Protein AF-R5LMW9-F1 (afdb_monomer_lite)

Sequence (206 aa):
MLKLNNKGFVLVETLISAVFIMSLFSIIYVNFYPIMAEYEKREAYDDVDSKYATYWIKKVIQSGSVSFDGTISTDIANNKYHKFQCADIDPTDVTALNYCNELFSEFEVAKDDAGKLNIYITSYKIGNRNDMNDKNNFKGVVEENTGGDFTSGFQDYVSYLPTYSKVSSLNGACYRVLVEFHHTKNDNDYWTYSTLELIKGNERCW

Secondary structure (DSSP, 8-state):
-----HHHHHHHHHHHHHHHHHHHHHHHHHHHHHHHHHHHHHHHT--HHHHHHHHHHHHHHTSTTB-IIIIIHHHHHHHSEEE--GGGB-TT-HHHHHHHHHHHHHTTB-B-TTS-B-EEEEES--S-SS-TT--SSHHHHHHH-TTS-S-HHHHHHHHHS---TT---TT---EEEEEEEEEEETTEEEEEEEEEEE-BTTB---

Structure (mmCIF, N/CA/C/O backbone):
data_AF-R5LMW9-F1
#
_entry.id   AF-R5LMW9-F1
#
loop_
_atom_site.group_PDB
_atom_site.id
_atom_site.type_symbol
_atom_site.label_atom_id
_atom_site.label_alt_id
_atom_site.label_comp_id
_atom_site.label_asym_id
_atom_site.label_entity_id
_atom_site.label_seq_id
_atom_site.pdbx_PDB_ins_code
_atom_site.Cartn_x
_atom_site.Cartn_y
_atom_site.Cartn_z
_atom_site.occupancy
_atom_site.B_iso_or_equiv
_atom_site.auth_seq_id
_atom_site.auth_comp_id
_atom_site.auth_asym_id
_atom_site.auth_atom_id
_atom_site.pdbx_PDB_model_num
ATOM 1 N N . MET A 1 1 ? 33.340 -22.500 -70.353 1.00 42.00 1 MET A N 1
ATOM 2 C CA . MET A 1 1 ? 32.466 -22.019 -69.259 1.00 42.00 1 MET A CA 1
ATOM 3 C C . MET A 1 1 ? 33.345 -21.658 -68.072 1.00 42.00 1 MET A C 1
ATOM 5 O O . MET A 1 1 ? 33.969 -22.553 -67.514 1.00 42.00 1 MET A O 1
ATOM 9 N N . LEU A 1 2 ? 33.468 -20.370 -67.737 1.00 48.31 2 LEU A N 1
ATOM 10 C CA . LEU A 1 2 ? 34.184 -19.945 -66.531 1.00 48.31 2 LEU A CA 1
ATOM 11 C C . LEU A 1 2 ? 33.342 -20.294 -65.297 1.00 48.31 2 LEU A C 1
ATOM 13 O O . LEU A 1 2 ? 32.190 -19.882 -65.190 1.00 48.31 2 LEU A O 1
ATOM 17 N N . LYS A 1 3 ? 33.919 -21.073 -64.382 1.00 62.28 3 LYS A N 1
ATOM 18 C CA . LYS A 1 3 ? 33.311 -21.433 -63.099 1.00 62.28 3 LYS A CA 1
ATOM 19 C C . LYS A 1 3 ? 33.403 -20.203 -62.186 1.00 62.28 3 LYS A C 1
ATOM 21 O O . LYS A 1 3 ? 34.497 -19.868 -61.735 1.00 62.28 3 LYS A O 1
ATOM 26 N N . LEU A 1 4 ? 32.290 -19.500 -61.964 1.00 62.00 4 LEU A N 1
ATOM 27 C CA . LEU A 1 4 ? 32.246 -18.414 -60.982 1.00 62.00 4 LEU A CA 1
ATOM 28 C C . LEU A 1 4 ? 32.554 -18.974 -59.585 1.00 62.00 4 LEU A C 1
ATOM 30 O O . LEU A 1 4 ? 32.118 -20.060 -59.209 1.00 62.00 4 LEU A O 1
ATOM 34 N N . ASN A 1 5 ? 33.380 -18.248 -58.838 1.00 62.41 5 ASN A N 1
ATOM 35 C CA . ASN A 1 5 ? 33.884 -18.649 -57.533 1.00 62.41 5 ASN A CA 1
ATOM 36 C C . ASN A 1 5 ? 32.765 -18.592 -56.471 1.00 62.41 5 ASN A C 1
ATOM 38 O O . ASN A 1 5 ? 32.475 -17.528 -55.929 1.00 62.41 5 ASN A O 1
ATOM 42 N N . ASN A 1 6 ? 32.166 -19.740 -56.136 1.00 60.78 6 ASN A N 1
ATOM 43 C CA . ASN A 1 6 ? 31.067 -19.855 -55.161 1.00 60.78 6 ASN A CA 1
ATOM 44 C C . ASN A 1 6 ? 31.435 -19.445 -53.720 1.00 60.78 6 ASN A C 1
ATOM 46 O O . ASN A 1 6 ? 30.549 -19.309 -52.881 1.00 60.78 6 ASN A O 1
ATOM 50 N N . LYS A 1 7 ? 32.720 -19.228 -53.405 1.00 59.50 7 LYS A N 1
ATOM 51 C CA . LYS A 1 7 ? 33.160 -18.873 -52.045 1.00 59.50 7 LYS A CA 1
ATOM 52 C C . LYS A 1 7 ? 32.679 -17.487 -51.595 1.00 59.50 7 LYS A C 1
ATOM 54 O O . LYS A 1 7 ? 32.398 -17.307 -50.418 1.00 59.50 7 LYS A O 1
ATOM 59 N N . GLY A 1 8 ? 32.556 -16.527 -52.517 1.00 62.09 8 GLY A N 1
ATOM 60 C CA . GLY A 1 8 ? 32.040 -15.186 -52.204 1.00 62.09 8 GLY A CA 1
ATOM 61 C C . GLY A 1 8 ? 30.526 -15.168 -51.971 1.00 62.09 8 GLY A C 1
ATOM 62 O O . GLY A 1 8 ? 30.048 -14.445 -51.106 1.00 62.09 8 GLY A O 1
ATOM 63 N N . PHE A 1 9 ? 29.785 -16.016 -52.689 1.00 72.81 9 PHE A N 1
ATOM 64 C CA . PHE A 1 9 ? 28.334 -16.155 -52.542 1.00 72.81 9 PHE A CA 1
ATOM 65 C C . PHE A 1 9 ? 27.954 -16.725 -51.167 1.00 72.81 9 PHE A C 1
ATOM 67 O O . PHE A 1 9 ? 27.126 -16.151 -50.469 1.00 72.81 9 PHE A O 1
ATOM 74 N N . VAL A 1 10 ? 28.657 -17.774 -50.726 1.00 80.94 10 VAL A N 1
ATOM 75 C CA . VAL A 1 10 ? 28.459 -18.384 -49.398 1.00 80.94 10 VAL A CA 1
ATOM 76 C C . VAL A 1 10 ? 28.796 -17.405 -48.263 1.00 80.94 10 VAL A C 1
ATOM 78 O O . VAL A 1 10 ? 28.138 -17.397 -47.224 1.00 80.94 10 VAL A O 1
ATOM 81 N N . LEU A 1 11 ? 29.794 -16.536 -48.448 1.00 80.19 11 LEU A N 1
ATOM 82 C CA . LEU A 1 11 ? 30.168 -15.540 -47.440 1.00 80.19 11 LEU A CA 1
ATOM 83 C C . LEU A 1 11 ? 29.092 -14.450 -47.277 1.00 80.19 11 LEU A C 1
ATOM 85 O O . LEU A 1 11 ? 28.791 -14.033 -46.164 1.00 80.19 11 LEU A O 1
ATOM 89 N N . VAL A 1 12 ? 28.482 -14.011 -48.379 1.00 86.69 12 VAL A N 1
ATOM 90 C CA . VAL A 1 12 ? 27.399 -13.016 -48.341 1.00 86.69 12 VAL A CA 1
ATOM 91 C C . VAL A 1 12 ? 26.125 -13.611 -47.734 1.00 86.69 12 VAL A C 1
ATOM 93 O O . VAL A 1 12 ? 25.495 -12.974 -46.895 1.00 86.69 12 VAL A O 1
ATOM 96 N N . GLU A 1 13 ? 25.774 -14.844 -48.094 1.00 84.00 13 GLU A N 1
ATOM 97 C CA . GLU A 1 13 ? 24.602 -15.546 -47.557 1.00 84.00 13 GLU A CA 1
ATOM 98 C C . GLU A 1 13 ? 24.710 -15.794 -46.045 1.00 84.00 13 GLU A C 1
ATOM 100 O O . GLU A 1 13 ? 23.755 -15.556 -45.300 1.00 84.00 13 GLU A O 1
ATOM 105 N N . THR A 1 14 ? 25.893 -16.197 -45.571 1.00 87.69 14 THR A N 1
ATOM 106 C CA . THR A 1 14 ? 26.153 -16.392 -44.138 1.00 87.69 14 THR A CA 1
ATOM 107 C C . THR A 1 14 ? 26.127 -15.076 -43.362 1.00 87.69 14 THR A C 1
ATOM 109 O O . THR A 1 14 ? 25.591 -15.042 -42.256 1.00 87.69 14 THR A O 1
ATOM 112 N N . LEU A 1 15 ? 26.617 -13.978 -43.945 1.00 89.12 15 LEU A N 1
ATOM 113 C CA . LEU A 1 15 ? 26.575 -12.656 -43.317 1.00 89.12 15 LEU A CA 1
ATOM 114 C C . LEU A 1 15 ? 25.140 -12.127 -43.208 1.00 89.12 15 LEU A C 1
ATOM 116 O O . LEU A 1 15 ? 24.736 -11.683 -42.134 1.00 89.12 15 LEU A O 1
ATOM 120 N N . ILE A 1 16 ? 24.348 -12.230 -44.279 1.00 90.94 16 ILE A N 1
ATOM 121 C CA . ILE A 1 16 ? 22.932 -11.825 -44.267 1.00 90.94 16 ILE A CA 1
ATOM 122 C C . ILE A 1 16 ? 22.149 -12.662 -43.250 1.00 90.94 16 ILE A C 1
ATOM 124 O O . ILE A 1 16 ? 21.402 -12.108 -42.443 1.00 90.94 16 ILE A O 1
ATOM 128 N N . SER A 1 17 ? 22.367 -13.979 -43.235 1.00 91.19 17 SER A N 1
ATOM 129 C CA . SER A 1 17 ? 21.708 -14.885 -42.289 1.00 91.19 17 SER A CA 1
ATOM 130 C C . SER A 1 17 ? 22.084 -14.570 -40.840 1.00 91.19 17 SER A C 1
ATOM 132 O O . SER A 1 17 ? 21.212 -14.521 -39.976 1.00 91.19 17 SER A O 1
ATOM 134 N N . ALA A 1 18 ? 23.360 -14.286 -40.561 1.00 91.31 18 ALA A N 1
ATOM 135 C CA . ALA A 1 18 ? 23.818 -13.925 -39.222 1.00 91.31 18 ALA A CA 1
ATOM 136 C C . ALA A 1 18 ? 23.214 -12.597 -38.739 1.00 91.31 18 ALA A C 1
ATOM 138 O O . ALA A 1 18 ? 22.748 -12.511 -37.603 1.00 91.31 18 ALA A O 1
ATOM 139 N N . VAL A 1 19 ? 23.166 -11.575 -39.602 1.00 90.38 19 VAL A N 1
ATOM 140 C CA . VAL A 1 19 ? 22.547 -10.279 -39.273 1.00 90.38 19 VAL A CA 1
ATOM 141 C C . VAL A 1 19 ? 21.047 -10.438 -39.017 1.00 90.38 19 VAL A C 1
ATOM 143 O O . VAL A 1 19 ? 20.524 -9.848 -38.073 1.00 90.38 19 VAL A O 1
ATOM 146 N N . PHE A 1 20 ? 20.364 -11.266 -39.808 1.00 92.12 20 PHE A N 1
ATOM 147 C CA . PHE A 1 20 ? 18.939 -11.545 -39.638 1.00 92.12 20 PHE A CA 1
ATOM 148 C C . PHE A 1 20 ? 18.633 -12.307 -38.338 1.00 92.12 20 PHE A C 1
ATOM 150 O O . PHE A 1 20 ? 17.686 -11.981 -37.626 1.00 92.12 20 PHE A O 1
ATOM 157 N N . ILE A 1 21 ? 19.458 -13.292 -37.983 1.00 93.38 21 ILE A N 1
ATOM 158 C CA . ILE A 1 21 ? 19.314 -14.028 -36.721 1.00 93.38 21 ILE A CA 1
ATOM 159 C C . ILE A 1 21 ? 19.577 -13.097 -35.525 1.00 93.38 21 ILE A C 1
ATOM 161 O O . ILE A 1 21 ? 18.808 -13.097 -34.564 1.00 93.38 21 ILE A O 1
ATOM 165 N N . MET A 1 22 ? 20.612 -12.251 -35.589 1.00 90.38 22 MET A N 1
ATOM 166 C CA . MET A 1 22 ? 20.914 -11.291 -34.519 1.00 90.38 22 MET A CA 1
ATOM 167 C C . MET A 1 22 ? 19.816 -10.239 -34.333 1.00 90.38 22 MET A C 1
ATOM 169 O O . MET A 1 22 ? 19.512 -9.870 -33.195 1.00 90.38 22 MET A O 1
ATOM 173 N N . SER A 1 23 ? 19.192 -9.762 -35.413 1.00 91.06 23 SER A N 1
ATOM 174 C CA . SER A 1 23 ? 18.089 -8.800 -35.314 1.00 91.06 23 SER A CA 1
ATOM 175 C C . SER A 1 23 ? 16.834 -9.433 -34.706 1.00 91.06 23 SER A C 1
ATOM 177 O O . SER A 1 23 ? 16.216 -8.822 -33.833 1.00 91.06 23 SER A O 1
ATOM 179 N N . LEU A 1 24 ? 16.512 -10.682 -35.063 1.00 89.62 24 LEU A N 1
ATOM 180 C CA . LEU A 1 24 ? 15.443 -11.460 -34.425 1.00 89.62 24 LEU A CA 1
ATOM 181 C C . LEU A 1 24 ? 15.677 -11.634 -32.921 1.00 89.62 24 LEU A C 1
ATOM 183 O O . LEU A 1 24 ? 14.785 -11.330 -32.127 1.00 89.62 24 LEU A O 1
ATOM 187 N N . PHE A 1 25 ? 16.879 -12.053 -32.513 1.00 88.81 25 PHE A N 1
ATOM 188 C CA . PHE A 1 25 ? 17.206 -12.197 -31.092 1.00 88.81 25 PHE A CA 1
ATOM 189 C C . PHE A 1 25 ? 17.182 -10.864 -30.346 1.00 88.81 25 PHE A C 1
ATOM 191 O O . PHE A 1 25 ? 16.746 -10.829 -29.200 1.00 88.81 25 PHE A O 1
ATOM 198 N N . SER A 1 26 ? 17.569 -9.762 -30.992 1.00 88.25 26 SER A N 1
ATOM 199 C CA . SER A 1 26 ? 17.492 -8.428 -30.387 1.00 88.25 26 SER A CA 1
ATOM 200 C C . SER A 1 26 ? 16.045 -8.011 -30.120 1.00 88.25 26 SER A C 1
ATOM 202 O O . SER A 1 26 ? 15.734 -7.531 -29.032 1.00 88.25 26 SER A O 1
ATOM 204 N N . ILE A 1 27 ? 15.140 -8.241 -31.078 1.00 87.50 27 ILE A N 1
ATOM 205 C CA . ILE A 1 27 ? 13.709 -7.946 -30.910 1.00 87.50 27 ILE A CA 1
ATOM 206 C C . ILE A 1 27 ? 13.114 -8.818 -29.805 1.00 87.50 27 ILE A C 1
ATOM 208 O O . ILE A 1 27 ? 12.392 -8.307 -28.949 1.00 87.50 27 ILE A O 1
ATOM 212 N N . ILE A 1 28 ? 13.432 -10.116 -29.789 1.00 85.19 28 ILE A N 1
ATOM 213 C CA . ILE A 1 28 ? 12.964 -11.021 -28.735 1.00 85.19 28 ILE A CA 1
ATOM 214 C C . ILE A 1 28 ? 13.490 -10.558 -27.378 1.00 85.19 28 ILE A C 1
ATOM 216 O O . ILE A 1 28 ? 12.699 -10.423 -26.457 1.00 85.19 28 ILE A O 1
ATOM 220 N N . TYR A 1 29 ? 14.777 -10.239 -27.249 1.00 86.31 29 TYR A N 1
ATOM 221 C CA . TYR A 1 29 ? 15.370 -9.808 -25.982 1.00 86.31 29 TYR A CA 1
ATOM 222 C C . TYR A 1 29 ? 14.723 -8.528 -25.435 1.00 86.31 29 TYR A C 1
ATOM 224 O O . TYR A 1 29 ? 14.346 -8.480 -24.266 1.00 86.31 29 TYR A O 1
ATOM 232 N N . VAL A 1 30 ? 14.516 -7.518 -26.288 1.00 84.00 30 VAL A N 1
ATOM 233 C CA . VAL A 1 30 ? 13.894 -6.241 -25.891 1.00 84.00 30 VAL A CA 1
ATOM 234 C C . VAL A 1 30 ? 12.449 -6.421 -25.417 1.00 84.00 30 VAL A C 1
ATOM 236 O O . VAL A 1 30 ? 12.008 -5.677 -24.547 1.00 84.00 30 VAL A O 1
ATOM 239 N N . ASN A 1 31 ? 11.718 -7.403 -25.950 1.00 81.31 31 ASN A N 1
ATOM 240 C CA . ASN A 1 31 ? 10.332 -7.663 -25.551 1.00 81.31 31 ASN A CA 1
ATOM 241 C C . ASN A 1 31 ? 10.213 -8.677 -24.403 1.00 81.31 31 ASN A C 1
ATOM 243 O O . ASN A 1 31 ? 9.370 -8.518 -23.529 1.00 81.31 31 ASN A O 1
ATOM 247 N N . PHE A 1 32 ? 11.049 -9.713 -24.383 1.00 81.75 32 PHE A N 1
ATOM 248 C CA . PHE A 1 32 ? 10.961 -10.819 -23.431 1.00 81.75 32 PHE A CA 1
ATOM 249 C C . PHE A 1 32 ? 11.559 -10.461 -22.071 1.00 81.75 32 PHE A C 1
ATOM 251 O O . PHE A 1 32 ? 11.017 -10.866 -21.048 1.00 81.75 32 PHE A O 1
ATOM 258 N N . TYR A 1 33 ? 12.634 -9.666 -22.042 1.00 77.44 33 TYR A N 1
ATOM 259 C CA . TYR A 1 33 ? 13.284 -9.266 -20.793 1.00 77.44 33 TYR A CA 1
ATOM 260 C C . TYR A 1 33 ? 12.355 -8.447 -19.870 1.00 77.44 33 TYR A C 1
ATOM 262 O O . TYR A 1 33 ? 12.230 -8.807 -18.700 1.00 77.44 33 TYR A O 1
ATOM 270 N N . PRO A 1 34 ? 11.619 -7.420 -20.354 1.00 73.00 34 PRO A N 1
ATOM 271 C CA . PRO A 1 34 ? 10.627 -6.724 -19.531 1.00 73.00 34 PRO A CA 1
ATOM 272 C C . PRO A 1 34 ? 9.473 -7.626 -19.086 1.00 73.00 34 PRO A C 1
ATOM 274 O O . PRO A 1 34 ? 8.999 -7.494 -17.963 1.00 73.00 34 PRO A O 1
ATOM 277 N N . ILE A 1 35 ? 9.029 -8.544 -19.952 1.00 74.38 35 ILE A N 1
ATOM 278 C CA . ILE A 1 35 ? 7.939 -9.474 -19.640 1.00 74.38 35 ILE A CA 1
ATOM 279 C C . ILE A 1 35 ? 8.356 -10.417 -18.509 1.00 74.38 35 ILE A C 1
ATOM 281 O O . ILE A 1 35 ? 7.611 -10.549 -17.545 1.00 74.38 35 ILE A O 1
ATOM 285 N N . MET A 1 36 ? 9.544 -11.022 -18.578 1.00 70.69 36 MET A N 1
ATOM 286 C CA . MET A 1 36 ? 10.053 -11.893 -17.511 1.00 70.69 36 MET A CA 1
ATOM 287 C C . MET A 1 36 ? 10.221 -11.153 -16.184 1.00 70.69 36 MET A C 1
ATOM 289 O O . MET A 1 36 ? 9.789 -11.662 -15.157 1.00 70.69 36 MET A O 1
ATOM 293 N N . ALA A 1 37 ? 10.729 -9.918 -16.207 1.00 62.50 37 ALA A N 1
ATOM 294 C CA . ALA A 1 37 ? 10.808 -9.089 -15.006 1.00 62.50 37 ALA A CA 1
ATOM 295 C C . ALA A 1 37 ? 9.418 -8.767 -14.413 1.00 62.50 37 ALA A C 1
ATOM 297 O O . ALA A 1 37 ? 9.254 -8.706 -13.195 1.00 62.50 37 ALA A O 1
ATOM 298 N N . GLU A 1 38 ? 8.389 -8.575 -15.248 1.00 64.88 38 GLU A N 1
ATOM 299 C CA . GLU A 1 38 ? 7.011 -8.452 -14.760 1.00 64.88 38 GLU A CA 1
ATOM 300 C C . GLU A 1 38 ? 6.447 -9.770 -14.218 1.00 64.88 38 GLU A C 1
ATOM 302 O O . GLU A 1 38 ? 5.667 -9.726 -13.267 1.00 64.88 38 GLU A O 1
ATOM 307 N N . TYR A 1 39 ? 6.815 -10.916 -14.800 1.00 61.72 39 TYR A N 1
ATOM 308 C CA . TYR A 1 39 ? 6.409 -12.236 -14.314 1.00 61.72 39 TYR A CA 1
ATOM 309 C C . TYR A 1 39 ? 7.031 -12.553 -12.957 1.00 61.72 39 TYR A C 1
ATOM 311 O O . TYR A 1 39 ? 6.280 -12.884 -12.050 1.00 61.72 39 TYR A O 1
ATOM 319 N N . GLU A 1 40 ? 8.338 -12.355 -12.772 1.00 58.44 40 GLU A N 1
ATOM 320 C CA . GLU A 1 40 ? 8.999 -12.537 -11.470 1.00 58.44 40 GLU A CA 1
ATOM 321 C C . GLU A 1 40 ? 8.382 -11.626 -10.399 1.00 58.44 40 GLU A C 1
ATOM 323 O O . GLU A 1 40 ? 8.139 -12.054 -9.274 1.00 58.44 40 GLU A O 1
ATOM 328 N N . LYS A 1 41 ? 8.018 -10.386 -10.760 1.00 58.28 41 LYS A N 1
ATOM 329 C CA . LYS A 1 41 ? 7.302 -9.479 -9.850 1.00 58.28 41 LYS A CA 1
ATOM 330 C C . LYS A 1 41 ? 5.913 -10.005 -9.462 1.00 58.28 41 LYS A C 1
ATOM 332 O O . LYS A 1 41 ? 5.489 -9.820 -8.324 1.00 58.28 41 LYS A O 1
ATOM 337 N N . ARG A 1 42 ? 5.188 -10.620 -10.403 1.00 60.41 42 ARG A N 1
ATOM 338 C CA . ARG A 1 42 ? 3.863 -11.214 -10.148 1.00 60.41 42 ARG A CA 1
ATOM 339 C C . ARG A 1 42 ? 3.962 -12.517 -9.357 1.00 60.41 42 ARG A C 1
ATOM 341 O O . ARG A 1 42 ? 3.114 -12.751 -8.514 1.00 60.41 42 ARG A O 1
ATOM 348 N N . GLU A 1 43 ? 4.982 -13.328 -9.619 1.00 52.84 43 GLU A N 1
ATOM 349 C CA . GLU A 1 43 ? 5.226 -14.612 -8.955 1.00 52.84 43 GLU A CA 1
ATOM 350 C C . GLU A 1 43 ? 5.709 -14.433 -7.510 1.00 52.84 43 GLU A C 1
ATOM 352 O O . GLU A 1 43 ? 5.299 -15.190 -6.637 1.00 52.84 43 GLU A O 1
ATOM 357 N N . ALA A 1 44 ? 6.536 -13.418 -7.238 1.00 53.28 44 ALA A N 1
ATOM 358 C CA . ALA A 1 44 ? 7.124 -13.218 -5.915 1.00 53.28 44 ALA A CA 1
ATOM 359 C C . ALA A 1 44 ? 6.275 -12.371 -4.949 1.00 53.28 44 ALA A C 1
ATOM 361 O O . ALA A 1 44 ? 6.457 -12.499 -3.741 1.00 53.28 44 ALA A O 1
ATOM 362 N N . TYR A 1 45 ? 5.383 -11.494 -5.439 1.00 53.59 45 TYR A N 1
ATOM 363 C CA . TYR A 1 45 ? 4.746 -10.487 -4.572 1.00 53.59 45 TYR A CA 1
ATOM 364 C C . TYR A 1 45 ? 3.225 -10.332 -4.717 1.00 53.59 45 TYR A C 1
ATOM 366 O O . TYR A 1 45 ? 2.569 -10.086 -3.710 1.00 53.59 45 TYR A O 1
ATOM 374 N N . ASP A 1 46 ? 2.644 -10.478 -5.914 1.00 60.28 46 ASP A N 1
ATOM 375 C CA . ASP A 1 46 ? 1.201 -10.271 -6.130 1.00 60.28 46 ASP A CA 1
ATOM 376 C C . ASP A 1 46 ? 0.441 -11.612 -6.105 1.00 60.28 46 ASP A C 1
ATOM 378 O O . ASP A 1 46 ? -0.007 -12.102 -7.146 1.00 60.28 46 ASP A O 1
ATOM 382 N N . ASP A 1 47 ? 0.260 -12.194 -4.916 1.00 74.12 47 ASP A N 1
ATOM 383 C CA . ASP A 1 47 ? -0.675 -13.311 -4.758 1.00 74.12 47 ASP A CA 1
ATOM 384 C C . ASP A 1 47 ? -2.107 -12.867 -5.109 1.00 74.12 47 ASP A C 1
ATOM 386 O O . ASP A 1 47 ? -2.529 -11.732 -4.835 1.00 74.12 47 ASP A O 1
ATOM 390 N N . VAL A 1 48 ? -2.856 -13.755 -5.766 1.00 79.94 48 VAL A N 1
ATOM 391 C CA . VAL A 1 48 ? -4.204 -13.451 -6.271 1.00 79.94 48 VAL A CA 1
ATOM 392 C C . VAL A 1 48 ? -5.128 -13.085 -5.113 1.00 79.94 48 VAL A C 1
ATOM 394 O O . VAL A 1 48 ? -5.912 -12.134 -5.235 1.00 79.94 48 VAL A O 1
ATOM 397 N N . ASP A 1 49 ? -4.985 -13.777 -3.983 1.00 83.38 49 ASP A N 1
ATOM 398 C CA . ASP A 1 49 ? -5.808 -13.570 -2.797 1.00 83.38 49 ASP A CA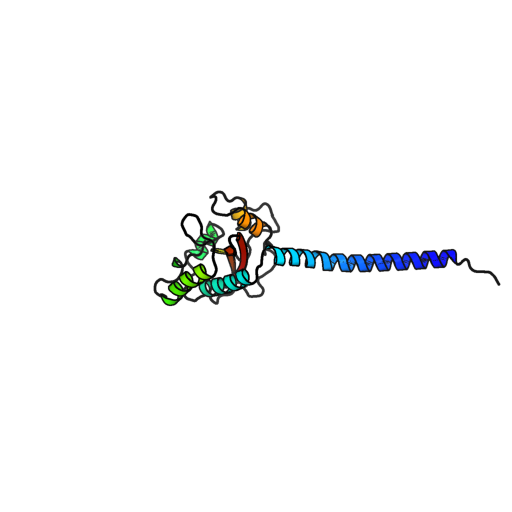 1
ATOM 399 C C . ASP A 1 49 ? -5.503 -12.210 -2.159 1.00 83.38 49 ASP A C 1
ATOM 401 O O . ASP A 1 49 ? -6.419 -11.414 -1.938 1.00 83.38 49 ASP A O 1
ATOM 405 N N . SER A 1 50 ? -4.228 -11.847 -2.003 1.00 87.81 50 SER A N 1
ATOM 406 C CA . SER A 1 50 ? -3.808 -10.526 -1.503 1.00 87.81 50 SER A CA 1
ATOM 407 C C . SER A 1 50 ? -4.289 -9.392 -2.403 1.00 87.81 50 SER A C 1
ATOM 409 O O . SER A 1 50 ? -4.675 -8.311 -1.934 1.00 87.81 50 SER A O 1
ATOM 411 N N . LYS A 1 51 ? -4.320 -9.620 -3.722 1.00 88.62 51 LYS A N 1
ATOM 412 C CA . LYS A 1 51 ? -4.813 -8.630 -4.684 1.00 88.62 51 LYS A CA 1
ATOM 413 C C . LYS A 1 51 ? -6.321 -8.443 -4.604 1.00 88.62 51 LYS A C 1
ATOM 415 O O . LYS A 1 51 ? -6.801 -7.304 -4.639 1.00 88.62 51 LYS A O 1
ATOM 420 N N . TYR A 1 52 ? -7.053 -9.539 -4.438 1.00 89.81 52 TYR A N 1
ATOM 421 C CA . TYR A 1 52 ? -8.489 -9.536 -4.186 1.00 89.81 52 TYR A CA 1
ATOM 422 C C . TYR A 1 52 ? -8.834 -8.871 -2.843 1.00 89.81 52 TYR A C 1
ATOM 424 O O . TYR A 1 52 ? -9.697 -7.992 -2.795 1.00 89.81 52 TYR A O 1
ATOM 432 N N . ALA A 1 53 ? -8.103 -9.191 -1.776 1.00 91.19 53 ALA A N 1
ATOM 433 C CA . ALA A 1 53 ? -8.250 -8.559 -0.469 1.00 91.19 53 ALA A CA 1
ATOM 434 C C . ALA A 1 53 ? -8.013 -7.045 -0.552 1.00 91.19 53 ALA A C 1
ATOM 436 O O . ALA A 1 53 ? -8.847 -6.244 -0.123 1.00 91.19 53 ALA A O 1
ATOM 437 N N . THR A 1 54 ? -6.931 -6.629 -1.219 1.00 92.81 54 THR A N 1
ATOM 438 C CA . THR A 1 54 ? -6.621 -5.205 -1.437 1.00 92.81 54 THR A CA 1
ATOM 439 C C . THR A 1 54 ? -7.723 -4.491 -2.216 1.00 92.81 54 THR A C 1
ATOM 441 O O . THR A 1 54 ? -7.985 -3.313 -1.969 1.00 92.81 54 THR A O 1
ATOM 444 N N . TYR A 1 55 ? -8.397 -5.168 -3.151 1.00 92.44 55 TYR A N 1
ATOM 445 C CA . TYR A 1 55 ? -9.532 -4.591 -3.873 1.00 92.44 55 TYR A CA 1
ATOM 446 C C . TYR A 1 55 ? -10.700 -4.265 -2.936 1.00 92.44 55 TYR A C 1
ATOM 448 O O . TYR A 1 55 ? -11.275 -3.177 -3.036 1.00 92.44 55 TYR A O 1
ATOM 456 N N . TRP A 1 56 ? -11.035 -5.160 -2.008 1.00 91.38 56 TRP A N 1
ATOM 457 C CA . TRP A 1 56 ? -12.093 -4.908 -1.030 1.00 91.38 56 TRP A CA 1
ATOM 458 C C . TRP A 1 56 ? -11.693 -3.866 0.010 1.00 91.38 56 TRP A C 1
ATOM 460 O O . TRP A 1 56 ? -12.495 -2.981 0.300 1.00 91.38 56 TRP A O 1
ATOM 470 N N . ILE A 1 57 ? -10.441 -3.882 0.477 1.00 91.94 57 ILE A N 1
ATOM 471 C CA . ILE A 1 57 ? -9.877 -2.820 1.327 1.00 91.94 57 ILE A CA 1
ATOM 472 C C . ILE A 1 57 ? -10.017 -1.464 0.628 1.00 91.94 57 ILE A C 1
ATOM 474 O O . ILE A 1 57 ? -10.557 -0.513 1.191 1.00 91.94 57 ILE A O 1
ATOM 478 N N . LYS A 1 58 ? -9.623 -1.387 -0.648 1.00 92.31 58 LYS A N 1
ATOM 479 C CA . LYS A 1 58 ? -9.828 -0.203 -1.486 1.00 92.31 58 LYS A CA 1
ATOM 480 C C . LYS A 1 58 ? -11.299 0.215 -1.512 1.00 92.31 58 LYS A C 1
ATOM 482 O O . LYS A 1 58 ? -11.580 1.399 -1.386 1.00 92.31 58 LYS A O 1
ATOM 487 N N . LYS A 1 59 ? -12.241 -0.714 -1.691 1.00 90.25 59 LYS A N 1
ATOM 488 C CA . LYS A 1 59 ? -13.677 -0.390 -1.720 1.00 90.25 59 LYS A CA 1
ATOM 489 C C . LYS A 1 59 ? -14.176 0.205 -0.405 1.00 90.25 59 LYS A C 1
ATOM 491 O O . LYS A 1 59 ? -14.969 1.139 -0.461 1.00 90.25 59 LYS A O 1
ATOM 496 N N . VAL A 1 60 ? -13.689 -0.286 0.734 1.00 89.50 60 VAL A N 1
ATOM 497 C CA . VAL A 1 60 ? -14.000 0.276 2.058 1.00 89.50 60 VAL A CA 1
ATOM 498 C C . VAL A 1 60 ? -13.434 1.686 2.191 1.00 89.50 60 VAL A C 1
ATOM 500 O O . VAL A 1 60 ? -14.169 2.608 2.526 1.00 89.50 60 VAL A O 1
ATOM 503 N N . ILE A 1 61 ? -12.163 1.884 1.837 1.00 90.44 61 ILE A N 1
ATOM 504 C CA . ILE A 1 61 ? -11.511 3.201 1.886 1.00 90.44 61 ILE A CA 1
ATOM 505 C C . ILE A 1 61 ? -12.207 4.212 0.957 1.00 90.44 61 ILE A C 1
ATOM 507 O O . ILE A 1 61 ? -12.250 5.401 1.243 1.00 90.44 61 ILE A O 1
ATOM 511 N N . GLN A 1 62 ? -12.758 3.756 -0.168 1.00 88.69 62 GLN A N 1
ATOM 512 C CA . GLN A 1 62 ? -13.499 4.596 -1.119 1.00 88.69 62 GLN A CA 1
ATOM 513 C C . GLN A 1 62 ? -14.983 4.733 -0.804 1.00 88.69 62 GLN A C 1
ATOM 515 O O . GLN A 1 6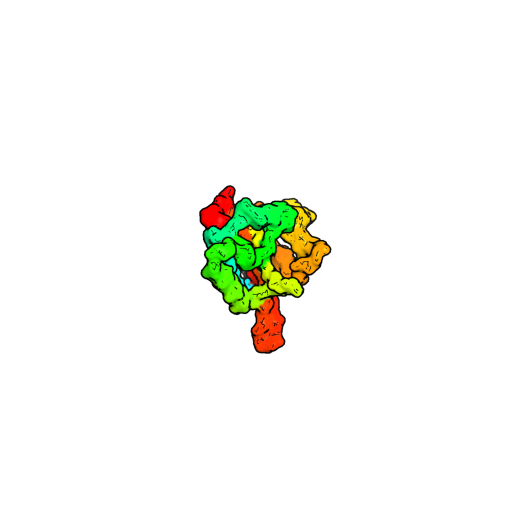2 ? -15.705 5.382 -1.566 1.00 88.69 62 GLN A O 1
ATOM 520 N N . SER A 1 63 ? -15.458 4.096 0.263 1.00 82.38 63 SER A N 1
ATOM 521 C CA . SER A 1 63 ? -16.830 4.287 0.704 1.00 82.38 63 SER A CA 1
ATOM 522 C C . SER A 1 63 ? -17.055 5.759 1.058 1.00 82.38 63 SER A C 1
ATOM 524 O O . SER A 1 63 ? -16.125 6.484 1.410 1.00 82.38 63 SER A O 1
ATOM 526 N N . GLY A 1 64 ? -18.306 6.216 0.972 1.00 78.94 64 GLY A N 1
ATOM 527 C CA . GLY A 1 64 ? -18.662 7.580 1.382 1.00 78.94 64 GLY A CA 1
ATOM 528 C C . GLY A 1 64 ? -18.424 7.856 2.873 1.00 78.94 64 GLY A C 1
ATOM 529 O O . GLY A 1 64 ? -18.529 9.002 3.294 1.00 78.94 64 GLY A O 1
ATOM 530 N N . SER A 1 65 ? -18.096 6.821 3.644 1.00 84.00 65 SER A N 1
ATOM 531 C CA . SER A 1 65 ? -17.936 6.837 5.094 1.00 84.00 65 SER A CA 1
ATOM 532 C C . SER A 1 65 ? -16.500 7.144 5.531 1.00 84.00 65 SER A C 1
ATOM 534 O O . SER A 1 65 ? -16.256 7.298 6.721 1.00 84.00 65 SER A O 1
ATOM 536 N N . VAL A 1 66 ? -15.544 7.253 4.598 1.00 87.25 66 VAL A N 1
ATOM 537 C CA . VAL A 1 66 ? -14.155 7.654 4.881 1.00 87.25 66 VAL A CA 1
ATOM 538 C C . VAL A 1 66 ? -13.896 9.045 4.307 1.00 87.25 66 VAL A C 1
ATOM 540 O O . VAL A 1 66 ? -14.013 9.274 3.101 1.00 87.25 66 VAL A O 1
ATOM 543 N N . SER A 1 67 ? -13.507 9.988 5.169 1.00 85.94 67 SER A N 1
ATOM 544 C CA . SER A 1 67 ? -13.223 11.366 4.760 1.00 85.94 67 SER A CA 1
ATOM 545 C C . SER A 1 67 ? -11.741 11.584 4.467 1.00 85.94 67 SER A C 1
ATOM 547 O O . SER A 1 67 ? -10.882 11.460 5.338 1.00 85.94 67 SER A O 1
ATOM 549 N N . PHE A 1 68 ? -11.440 11.991 3.234 1.00 84.62 68 PHE A N 1
ATOM 550 C CA . PHE A 1 68 ? -10.082 12.350 2.821 1.00 84.62 68 PHE A CA 1
ATOM 551 C C . PHE A 1 68 ? -9.718 13.814 3.124 1.00 84.62 68 PHE A C 1
ATOM 553 O O . PHE A 1 68 ? -8.535 14.144 3.201 1.00 84.62 68 PHE A O 1
ATOM 560 N N . ASP A 1 69 ? -10.702 14.693 3.338 1.00 81.19 69 ASP A N 1
ATOM 561 C CA . ASP A 1 69 ? -10.520 16.152 3.485 1.00 81.19 69 ASP A CA 1
ATOM 562 C C . ASP A 1 69 ? -10.103 16.605 4.898 1.00 81.19 69 ASP A C 1
ATOM 564 O O . ASP A 1 69 ? -10.302 17.754 5.284 1.00 81.19 69 ASP A O 1
ATOM 568 N N . GLY A 1 70 ? -9.500 15.707 5.680 1.00 81.62 70 GLY A N 1
ATOM 569 C CA . GLY A 1 70 ? -9.034 15.985 7.039 1.00 81.62 70 GLY A CA 1
ATOM 570 C C . GLY A 1 70 ? -7.727 15.272 7.366 1.00 81.62 70 GLY A C 1
ATOM 571 O O . GLY A 1 70 ? -6.682 15.561 6.779 1.00 81.62 70 GLY A O 1
ATOM 572 N N . THR A 1 71 ? -7.791 14.336 8.315 1.00 84.88 71 THR A N 1
ATOM 573 C CA . THR A 1 71 ? -6.634 13.601 8.846 1.00 84.88 71 THR A CA 1
ATOM 574 C C . THR A 1 71 ? -5.819 12.936 7.740 1.00 84.88 71 THR A C 1
ATOM 576 O O . THR A 1 71 ? -4.618 13.160 7.655 1.00 84.88 71 THR A O 1
ATOM 579 N N . ILE A 1 72 ? -6.473 12.217 6.820 1.00 89.56 72 ILE A N 1
ATOM 580 C CA . ILE A 1 72 ? -5.792 11.470 5.752 1.00 89.56 72 ILE A CA 1
ATOM 581 C C . ILE A 1 72 ? -4.958 12.393 4.853 1.00 89.56 72 ILE A C 1
ATOM 583 O O . ILE A 1 72 ? -3.777 12.135 4.626 1.00 89.56 72 ILE A O 1
ATOM 587 N N . SER A 1 73 ? -5.537 13.479 4.330 1.00 88.50 73 SER A N 1
ATOM 588 C CA . SER A 1 73 ? -4.792 14.404 3.462 1.00 88.50 73 SER A CA 1
ATOM 589 C C . SER A 1 73 ? -3.666 15.127 4.202 1.00 88.50 73 SER A C 1
ATOM 591 O O . SER A 1 73 ? -2.592 15.322 3.630 1.00 88.50 73 SER A O 1
ATOM 593 N N . THR A 1 74 ? -3.884 15.474 5.472 1.00 91.81 74 THR A N 1
ATOM 594 C CA . THR A 1 74 ? -2.887 16.137 6.324 1.00 91.81 74 THR A CA 1
ATOM 595 C C . THR A 1 74 ? -1.707 15.214 6.623 1.00 91.81 74 THR A C 1
ATOM 597 O O . THR A 1 74 ? -0.553 15.609 6.453 1.00 91.81 74 THR A O 1
ATOM 600 N N . ASP A 1 75 ? -1.981 13.964 6.988 1.00 93.44 75 ASP A N 1
ATOM 601 C CA . ASP A 1 75 ? -0.962 12.947 7.247 1.00 93.44 75 ASP A CA 1
ATOM 602 C C . ASP A 1 75 ? -0.167 12.636 5.981 1.00 93.44 75 ASP A C 1
ATOM 604 O O . ASP A 1 75 ? 1.060 12.604 6.012 1.00 93.44 75 ASP A O 1
ATOM 608 N N . ILE A 1 76 ? -0.827 12.513 4.828 1.00 93.12 76 ILE A N 1
ATOM 609 C CA . ILE A 1 76 ? -0.126 12.307 3.556 1.00 93.12 76 ILE A CA 1
ATOM 610 C C . ILE A 1 76 ? 0.739 13.523 3.194 1.00 93.12 76 ILE A C 1
ATOM 612 O O . ILE A 1 76 ? 1.840 13.357 2.668 1.00 93.12 76 ILE A O 1
ATOM 616 N N . ALA A 1 77 ? 0.301 14.750 3.476 1.00 91.62 77 ALA A N 1
ATOM 617 C CA . ALA A 1 77 ? 1.117 15.936 3.224 1.00 91.62 77 ALA A CA 1
ATOM 618 C C . ALA A 1 77 ? 2.368 15.975 4.125 1.00 91.62 77 ALA A C 1
ATOM 620 O O . ALA A 1 77 ? 3.479 16.232 3.637 1.00 91.62 77 ALA A O 1
ATOM 621 N N . ASN A 1 78 ? 2.197 15.666 5.412 1.00 92.00 78 ASN A N 1
ATOM 622 C CA . ASN A 1 78 ? 3.242 15.769 6.431 1.00 92.00 78 ASN A CA 1
ATOM 623 C C . ASN A 1 78 ? 4.171 14.547 6.440 1.00 92.00 78 ASN A C 1
ATOM 625 O O . ASN A 1 78 ? 5.378 14.688 6.255 1.00 92.00 78 ASN A O 1
ATOM 629 N N . ASN A 1 79 ? 3.599 13.353 6.571 1.00 92.31 79 ASN A N 1
ATOM 630 C CA . ASN A 1 79 ? 4.298 12.080 6.765 1.00 92.31 79 ASN A CA 1
ATOM 631 C C . ASN A 1 79 ? 4.502 11.301 5.457 1.00 92.31 79 ASN A C 1
ATOM 633 O O . ASN A 1 79 ? 5.172 10.274 5.454 1.00 92.31 79 ASN A O 1
ATOM 637 N N . LYS A 1 80 ? 3.926 11.763 4.336 1.00 94.69 80 LYS A N 1
ATOM 638 C CA . LYS A 1 80 ? 3.907 11.086 3.014 1.00 94.69 80 LYS A CA 1
ATOM 639 C C . LYS A 1 80 ? 2.998 9.865 2.926 1.00 94.69 80 LYS A C 1
ATOM 641 O O . LYS A 1 80 ? 2.755 9.372 1.822 1.00 94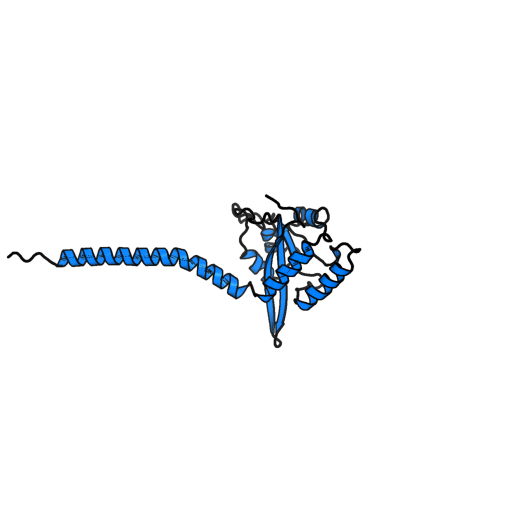.69 80 LYS A O 1
ATOM 646 N N . TYR A 1 81 ? 2.443 9.437 4.053 1.00 94.69 81 TYR A N 1
ATOM 647 C CA . TYR A 1 81 ? 1.456 8.377 4.144 1.00 94.69 81 TYR A CA 1
ATOM 648 C C . TYR A 1 81 ? 0.495 8.613 5.309 1.00 94.69 81 TYR A C 1
ATOM 650 O O . TYR A 1 81 ? 0.776 9.380 6.226 1.00 94.69 81 TYR A O 1
ATOM 658 N N . HIS A 1 82 ? -0.618 7.8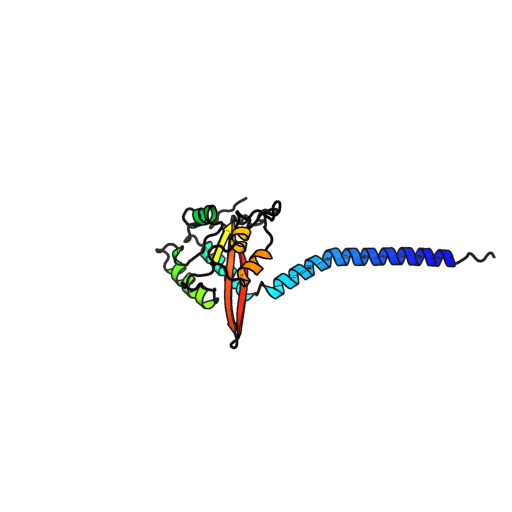97 5.274 1.00 94.75 82 HIS A N 1
ATOM 659 C CA . HIS A 1 82 ? -1.550 7.741 6.376 1.00 94.75 82 HIS A CA 1
ATOM 660 C C . HIS A 1 82 ? -1.764 6.242 6.621 1.00 94.75 82 HIS A C 1
ATOM 662 O O . HIS A 1 82 ? -1.985 5.490 5.668 1.00 94.75 82 HIS A O 1
ATOM 668 N N . LYS A 1 83 ? -1.662 5.793 7.877 1.00 93.69 83 LYS A N 1
ATOM 669 C CA . LYS A 1 83 ? -1.843 4.381 8.246 1.00 93.69 83 LYS A CA 1
ATOM 670 C C . LYS A 1 83 ? -3.317 4.128 8.568 1.00 93.69 83 LYS A C 1
ATOM 672 O O . LYS A 1 83 ? -3.747 4.392 9.686 1.00 93.69 83 LYS A O 1
ATOM 677 N N . PHE A 1 84 ? -4.062 3.613 7.594 1.00 93.19 84 PHE A N 1
ATOM 678 C CA . PHE A 1 84 ? -5.511 3.439 7.680 1.00 93.19 84 PHE A CA 1
ATOM 679 C C . PHE A 1 84 ? -5.904 2.440 8.768 1.00 93.19 84 PHE A C 1
ATOM 681 O O . PHE A 1 84 ? -5.404 1.314 8.804 1.00 93.19 84 PHE A O 1
ATOM 688 N N . GLN A 1 85 ? -6.844 2.840 9.612 1.00 92.81 85 GLN A N 1
ATOM 689 C CA . GLN A 1 85 ? -7.495 2.022 10.622 1.00 92.81 85 GLN A CA 1
ATOM 690 C C . GLN A 1 85 ? -9.008 2.025 10.398 1.00 92.81 85 GLN A C 1
ATOM 692 O O . GLN A 1 85 ? -9.575 2.978 9.874 1.00 92.81 85 GLN A O 1
ATOM 697 N N . CYS A 1 86 ? -9.709 1.000 10.887 1.00 90.44 86 CYS A N 1
ATOM 698 C CA . CYS A 1 86 ? -11.176 1.002 10.840 1.00 90.44 86 CYS A CA 1
ATOM 699 C C . CYS A 1 86 ? -11.795 2.192 11.599 1.00 90.44 86 CYS A C 1
ATOM 701 O O . CYS A 1 86 ? -12.915 2.579 11.299 1.00 90.44 86 CYS A O 1
ATOM 703 N N . ALA A 1 87 ? -11.060 2.810 12.531 1.00 89.25 87 ALA A N 1
ATOM 704 C CA . ALA A 1 87 ? -11.472 4.031 13.222 1.00 89.25 87 ALA A CA 1
ATOM 705 C C . ALA A 1 87 ? -11.509 5.288 12.325 1.00 89.25 87 ALA A C 1
ATOM 707 O O . ALA A 1 87 ? -12.088 6.290 12.737 1.00 89.25 87 ALA A O 1
ATOM 708 N N . ASP A 1 88 ? -10.919 5.245 11.124 1.00 89.19 88 ASP A N 1
ATOM 709 C CA . ASP A 1 88 ? -11.005 6.334 10.137 1.00 89.19 88 ASP A CA 1
ATOM 710 C C . ASP A 1 88 ? -12.348 6.342 9.383 1.00 89.19 88 ASP A C 1
ATOM 712 O O . ASP A 1 88 ? -12.648 7.279 8.639 1.00 89.19 88 ASP A O 1
ATOM 716 N N . ILE A 1 89 ? -13.158 5.295 9.563 1.00 89.88 89 ILE A N 1
ATOM 717 C CA . ILE A 1 89 ? -14.538 5.231 9.085 1.00 89.88 89 ILE A CA 1
ATOM 718 C C . ILE A 1 89 ? -15.422 6.031 10.045 1.00 89.88 89 ILE A C 1
ATOM 720 O O . ILE A 1 89 ? -15.256 5.959 11.263 1.00 89.88 89 ILE A O 1
ATOM 724 N N . ASP A 1 90 ? -16.382 6.771 9.492 1.00 87.50 90 ASP A N 1
ATOM 725 C CA . ASP A 1 90 ? -17.384 7.504 10.258 1.00 87.50 90 ASP A CA 1
ATOM 726 C C . ASP A 1 90 ? -18.025 6.589 11.327 1.00 87.50 90 ASP A C 1
ATOM 728 O O . ASP A 1 90 ? -18.616 5.561 10.978 1.00 87.50 90 ASP A O 1
ATOM 732 N N . PRO A 1 91 ? -17.951 6.950 12.626 1.00 86.25 91 PRO A N 1
ATOM 733 C CA . PRO A 1 91 ? -18.497 6.145 13.718 1.00 86.25 91 PRO A CA 1
ATOM 734 C C . PRO A 1 91 ? -20.011 5.916 13.623 1.00 86.25 91 PRO A C 1
ATOM 736 O O . PRO A 1 91 ? -20.540 5.027 14.292 1.00 86.25 91 PRO A O 1
ATOM 739 N N . THR A 1 92 ? -20.719 6.710 12.819 1.00 88.38 92 THR A N 1
ATOM 740 C CA . THR A 1 92 ? -22.154 6.544 12.569 1.00 88.38 92 THR A CA 1
ATOM 741 C C . THR A 1 92 ? -22.461 5.422 11.573 1.00 88.38 92 THR A C 1
ATOM 743 O O . THR A 1 92 ? -23.557 4.856 11.625 1.00 88.38 92 THR A O 1
ATOM 746 N N . ASP A 1 93 ? -21.504 5.029 10.725 1.00 87.38 93 ASP A N 1
ATOM 747 C CA . ASP A 1 93 ? -21.645 3.900 9.802 1.00 87.38 93 ASP A CA 1
ATOM 748 C C . ASP A 1 93 ? -21.173 2.590 10.446 1.00 87.38 93 ASP A C 1
ATOM 750 O O . ASP A 1 93 ? -20.126 2.013 10.136 1.00 87.38 93 ASP A O 1
ATOM 754 N N . VAL A 1 94 ? -22.003 2.092 11.363 1.00 87.12 94 VAL A N 1
ATOM 755 C CA . VAL A 1 94 ? -21.764 0.841 12.099 1.00 87.12 94 VAL A CA 1
ATOM 756 C C . VAL A 1 94 ? -21.606 -0.361 11.155 1.00 87.12 94 VAL A C 1
ATOM 758 O O . VAL A 1 94 ? -20.887 -1.309 11.471 1.00 87.12 94 VAL A O 1
ATOM 761 N N . THR A 1 95 ? -22.244 -0.333 9.980 1.00 86.19 95 THR A N 1
ATOM 762 C CA . THR A 1 95 ? -22.166 -1.438 9.013 1.00 86.19 95 THR A CA 1
ATOM 763 C C . THR A 1 95 ? -20.791 -1.481 8.357 1.00 86.19 95 THR A C 1
ATOM 765 O O . THR A 1 95 ? -20.175 -2.546 8.315 1.00 86.19 95 THR A O 1
ATOM 768 N N . ALA A 1 96 ? -20.281 -0.336 7.893 1.00 85.38 96 ALA A N 1
ATOM 769 C CA . ALA A 1 96 ? -18.941 -0.248 7.318 1.00 85.38 96 ALA A CA 1
ATOM 770 C C . ALA A 1 96 ? -17.848 -0.567 8.349 1.00 85.38 96 ALA A C 1
ATOM 772 O O . ALA A 1 96 ? -16.867 -1.228 8.011 1.00 85.38 96 ALA A O 1
ATOM 773 N N . LEU A 1 97 ? -18.037 -0.163 9.609 1.00 88.69 97 LEU A N 1
ATOM 774 C CA . LEU A 1 97 ? -17.133 -0.495 10.713 1.00 88.69 97 LEU A CA 1
ATOM 775 C C . LEU A 1 97 ? -17.064 -1.997 10.996 1.00 88.69 97 LEU A C 1
ATOM 777 O O . LEU A 1 97 ? -15.969 -2.556 11.078 1.00 88.69 97 LEU A O 1
ATOM 781 N N . ASN A 1 98 ? -18.213 -2.664 11.124 1.00 87.69 98 ASN A N 1
ATOM 782 C CA . ASN A 1 98 ? -18.249 -4.113 11.336 1.00 87.69 98 ASN A CA 1
ATOM 783 C C . ASN A 1 98 ? -17.640 -4.849 10.144 1.00 87.69 98 ASN A C 1
ATOM 785 O O . ASN A 1 98 ? -16.782 -5.708 10.327 1.00 87.69 98 ASN A O 1
ATOM 789 N N . TYR A 1 99 ? -18.008 -4.432 8.930 1.00 85.75 99 TYR A N 1
ATOM 790 C CA . TYR A 1 99 ? -17.444 -4.986 7.708 1.00 85.75 99 TYR A CA 1
ATOM 791 C C . TYR A 1 99 ? -15.921 -4.822 7.658 1.00 85.75 99 TYR A C 1
ATOM 793 O O . TYR A 1 99 ? -15.226 -5.776 7.346 1.00 85.75 99 TYR A O 1
ATOM 801 N N . CYS A 1 100 ? -15.381 -3.658 8.026 1.00 89.06 100 CYS A N 1
ATOM 802 C CA . CYS A 1 100 ? -13.938 -3.416 8.089 1.00 89.06 100 CYS A CA 1
ATOM 803 C C . CYS A 1 100 ? -13.226 -4.383 9.049 1.00 89.06 100 CYS A C 1
ATOM 805 O O . CYS A 1 100 ? -12.231 -5.006 8.679 1.00 89.06 100 CYS A O 1
ATOM 807 N N . ASN A 1 101 ? -13.760 -4.547 10.263 1.00 87.25 101 ASN A N 1
ATOM 808 C CA . ASN A 1 101 ? -13.156 -5.405 11.282 1.00 87.25 101 ASN A CA 1
ATOM 809 C C . ASN A 1 101 ? -13.199 -6.895 10.904 1.00 87.25 101 ASN A C 1
ATOM 811 O O . ASN A 1 101 ? -12.202 -7.594 11.085 1.00 87.25 101 ASN A O 1
ATOM 815 N N . GLU A 1 102 ? -14.323 -7.374 10.365 1.00 87.19 102 GLU A N 1
ATOM 816 C CA . GLU A 1 102 ? -14.472 -8.765 9.915 1.00 87.19 102 GLU A CA 1
ATOM 817 C C . GLU A 1 102 ? -13.581 -9.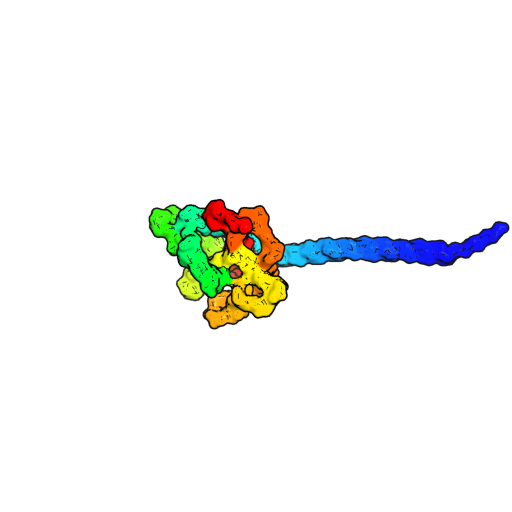047 8.701 1.00 87.19 102 GLU A C 1
ATOM 819 O O . GLU A 1 102 ? -12.765 -9.967 8.720 1.00 87.19 102 GLU A O 1
ATOM 824 N N . LEU A 1 103 ? -13.665 -8.198 7.675 1.00 85.31 103 LEU A N 1
ATOM 825 C CA . LEU A 1 103 ? -12.941 -8.359 6.417 1.00 85.31 103 LEU A CA 1
ATOM 826 C C . LEU A 1 103 ? -11.423 -8.425 6.627 1.00 85.31 103 LEU A C 1
ATOM 828 O O . LEU A 1 103 ? -10.740 -9.233 6.004 1.00 85.31 103 LEU A O 1
ATOM 832 N N . PHE A 1 104 ? -10.875 -7.573 7.495 1.00 85.50 104 PHE A N 1
ATOM 833 C CA . PHE A 1 104 ? -9.427 -7.517 7.703 1.00 85.50 104 PHE A CA 1
ATOM 834 C C . PHE A 1 104 ? -8.906 -8.672 8.556 1.00 85.50 104 PHE A C 1
ATOM 836 O O . PHE A 1 104 ? -7.738 -9.034 8.423 1.00 85.50 104 PHE A O 1
ATOM 843 N N . SER A 1 105 ? -9.760 -9.255 9.403 1.00 82.75 105 SER A N 1
ATOM 844 C CA . SER A 1 105 ? -9.437 -10.493 10.110 1.00 82.75 105 SER A CA 1
ATOM 845 C C . SER A 1 105 ? -9.410 -11.683 9.152 1.00 82.75 105 SER A C 1
ATOM 847 O O . SER A 1 105 ? -8.474 -12.470 9.203 1.00 82.75 105 SER A O 1
ATOM 849 N N . GLU A 1 106 ? -10.403 -11.792 8.266 1.00 87.12 106 GLU A N 1
ATOM 850 C CA . GLU A 1 106 ? -10.512 -12.895 7.298 1.00 87.12 106 GLU A CA 1
ATOM 851 C C . GLU A 1 106 ? -9.410 -12.865 6.231 1.00 87.12 106 GLU A C 1
ATOM 853 O O . GLU A 1 106 ? -8.961 -13.908 5.770 1.00 87.12 106 GLU A O 1
ATOM 858 N N . PHE A 1 107 ? -8.949 -11.676 5.838 1.00 88.50 107 PHE A N 1
ATOM 859 C CA . PHE A 1 107 ? -7.855 -11.536 4.872 1.00 88.50 107 PHE A CA 1
ATOM 860 C C . PHE A 1 107 ? -6.457 -11.578 5.486 1.00 88.50 107 PHE A C 1
ATOM 862 O O . PHE A 1 107 ? -5.492 -11.392 4.751 1.00 88.50 107 PHE A O 1
ATOM 869 N N . GLU A 1 108 ? -6.339 -11.790 6.799 1.00 90.31 108 GLU A N 1
ATOM 870 C CA . GLU A 1 108 ? -5.044 -11.881 7.483 1.00 90.31 108 GLU A CA 1
ATOM 871 C C . GLU A 1 108 ? -4.161 -10.639 7.238 1.00 90.31 108 GLU A C 1
ATOM 873 O O . GLU A 1 108 ? -2.952 -10.716 6.998 1.00 90.31 108 GLU A O 1
ATOM 878 N N . VAL A 1 109 ? -4.782 -9.453 7.277 1.00 91.81 109 VAL A N 1
ATOM 879 C CA . VAL A 1 109 ? -4.052 -8.184 7.163 1.00 91.81 109 VAL A CA 1
ATOM 880 C C . VAL A 1 109 ? -3.078 -8.079 8.331 1.00 91.81 109 VAL A C 1
ATOM 882 O O . VAL A 1 109 ? -3.473 -8.203 9.496 1.00 91.81 109 VAL A O 1
ATOM 885 N N . ALA A 1 110 ? -1.809 -7.820 8.022 1.00 91.62 110 ALA A N 1
ATOM 886 C CA . ALA A 1 110 ? -0.770 -7.736 9.029 1.00 91.62 110 ALA A CA 1
ATOM 887 C C . ALA A 1 110 ? -1.030 -6.587 10.007 1.00 91.62 110 ALA A C 1
ATOM 889 O O . ALA A 1 110 ? -1.594 -5.542 9.657 1.00 91.62 110 ALA A O 1
ATOM 890 N N . LYS A 1 111 ? -0.592 -6.781 11.249 1.00 90.62 111 LYS A N 1
ATOM 891 C CA . LYS A 1 111 ? -0.706 -5.797 12.324 1.00 90.62 111 LYS A CA 1
ATOM 892 C C . LYS A 1 111 ? 0.667 -5.538 12.922 1.00 90.62 111 LYS A C 1
ATOM 894 O O . LYS A 1 111 ? 1.494 -6.443 12.972 1.00 90.62 111 LYS A O 1
ATOM 899 N N . ASP A 1 112 ? 0.893 -4.311 13.372 1.00 87.19 112 ASP A N 1
ATOM 900 C CA . ASP A 1 112 ? 2.069 -3.976 14.172 1.00 87.19 112 ASP A CA 1
ATOM 901 C C . ASP A 1 112 ? 1.950 -4.498 15.614 1.00 87.19 112 ASP A C 1
ATOM 903 O O . ASP A 1 112 ? 0.907 -5.011 16.031 1.00 87.19 112 ASP A O 1
ATOM 907 N N . ASP A 1 113 ? 3.014 -4.320 16.398 1.00 84.25 113 ASP A N 1
ATOM 908 C CA . ASP A 1 113 ? 3.069 -4.725 17.809 1.00 84.25 113 ASP A CA 1
ATOM 909 C C . ASP A 1 113 ? 1.996 -4.042 18.681 1.00 84.25 113 ASP A C 1
ATOM 911 O O . ASP A 1 113 ? 1.637 -4.543 19.747 1.00 84.25 113 ASP A O 1
ATOM 915 N N . ALA A 1 114 ? 1.457 -2.902 18.234 1.00 84.50 114 ALA A N 1
ATOM 916 C CA . ALA A 1 114 ? 0.364 -2.189 18.890 1.00 84.50 114 ALA A CA 1
ATOM 917 C C . ALA A 1 114 ? -1.028 -2.651 18.411 1.00 84.50 114 ALA A C 1
ATOM 919 O O . ALA A 1 114 ? -2.044 -2.099 18.842 1.00 84.50 114 ALA A O 1
ATOM 920 N N . GLY A 1 115 ? -1.091 -3.652 17.528 1.00 84.44 115 GLY A N 1
ATOM 921 C CA . GLY A 1 115 ? -2.318 -4.202 16.962 1.00 84.44 115 GLY A CA 1
ATOM 922 C C . GLY A 1 115 ? -2.940 -3.355 15.848 1.00 84.44 115 GLY A C 1
ATOM 923 O O . GLY A 1 115 ? -4.079 -3.627 15.460 1.00 84.44 115 GLY A O 1
ATOM 924 N N . LYS A 1 116 ? -2.240 -2.338 15.330 1.00 88.25 116 LYS A N 1
ATOM 925 C CA . LYS A 1 116 ? -2.731 -1.492 14.234 1.00 88.25 116 LYS A CA 1
ATOM 926 C C . LYS A 1 116 ? -2.444 -2.128 12.886 1.00 88.25 116 LYS A C 1
ATOM 928 O O . LYS A 1 116 ? -1.373 -2.677 12.657 1.00 88.25 116 LYS A O 1
ATOM 933 N N . LEU A 1 117 ? -3.384 -1.971 11.966 1.00 91.69 117 LEU A N 1
ATOM 934 C CA . LEU A 1 117 ? -3.344 -2.576 10.636 1.00 91.69 117 LEU A CA 1
ATOM 935 C C . LEU A 1 117 ? -2.253 -1.944 9.767 1.00 91.69 117 LEU A C 1
ATOM 937 O O . LEU A 1 117 ? -2.180 -0.715 9.672 1.00 91.69 117 LEU A O 1
ATOM 941 N N . ASN A 1 118 ? -1.462 -2.765 9.079 1.00 93.56 118 ASN A N 1
ATOM 942 C CA . ASN A 1 118 ? -0.431 -2.337 8.129 1.00 93.56 118 ASN A CA 1
ATOM 943 C C . ASN A 1 118 ? -1.043 -2.051 6.746 1.00 93.56 118 ASN A C 1
ATOM 945 O O . ASN A 1 118 ? -0.754 -2.701 5.740 1.00 93.56 118 ASN A O 1
ATOM 949 N N . ILE A 1 119 ? -1.924 -1.048 6.719 1.00 94.69 119 ILE A N 1
ATOM 950 C CA . ILE A 1 119 ? -2.538 -0.491 5.513 1.00 94.69 119 ILE A CA 1
ATOM 951 C C . ILE A 1 119 ? -2.067 0.954 5.376 1.00 94.69 119 ILE A C 1
ATOM 953 O O . ILE A 1 119 ? -2.346 1.794 6.230 1.00 94.69 119 ILE A O 1
ATOM 957 N N . TYR A 1 120 ? -1.384 1.267 4.283 1.00 95.75 120 TYR A N 1
ATOM 958 C CA . TYR A 1 120 ? -0.782 2.573 4.047 1.00 95.75 120 TYR A CA 1
ATOM 959 C C . TYR A 1 120 ? -1.442 3.247 2.847 1.00 95.75 120 TYR A C 1
ATOM 961 O O . TYR A 1 120 ? -1.386 2.744 1.723 1.00 95.75 120 TYR A O 1
ATOM 969 N N . ILE A 1 121 ? -2.061 4.403 3.075 1.00 95.31 121 ILE A N 1
ATOM 970 C CA . ILE A 1 121 ? -2.580 5.279 2.024 1.00 95.31 121 ILE A CA 1
ATOM 971 C C . ILE A 1 121 ? -1.522 6.334 1.722 1.00 95.31 121 ILE A C 1
ATOM 973 O O . ILE A 1 121 ? -1.029 7.011 2.620 1.00 95.31 121 ILE A O 1
ATOM 977 N N . THR A 1 122 ? -1.183 6.500 0.451 1.00 95.12 122 THR A N 1
ATOM 978 C CA . THR A 1 122 ? -0.146 7.429 -0.007 1.00 95.12 122 THR A CA 1
ATOM 979 C C . THR A 1 122 ? -0.666 8.264 -1.162 1.00 95.12 122 THR A C 1
ATOM 981 O O . THR A 1 122 ? -1.636 7.897 -1.826 1.00 95.12 122 THR A O 1
ATOM 984 N N . SER A 1 123 ? 0.034 9.345 -1.497 1.00 93.19 123 SER A N 1
ATOM 985 C CA . SER A 1 123 ? -0.125 9.994 -2.804 1.00 93.19 123 SER A CA 1
ATOM 986 C C . SER A 1 123 ? 0.069 8.989 -3.946 1.00 93.19 123 SER A C 1
ATOM 988 O O . SER A 1 123 ? 0.847 8.040 -3.824 1.00 93.19 123 SER A O 1
ATOM 990 N N . TYR A 1 124 ? -0.601 9.208 -5.081 1.00 91.94 124 TYR A N 1
ATOM 991 C CA . TYR A 1 124 ? -0.465 8.339 -6.256 1.00 91.94 124 TYR A CA 1
ATOM 992 C C . TYR A 1 124 ? 0.994 8.218 -6.738 1.00 91.94 124 TYR A C 1
ATOM 994 O O . TYR A 1 124 ? 1.444 7.136 -7.126 1.00 91.94 124 TYR A O 1
ATOM 1002 N N . LYS A 1 125 ? 1.739 9.330 -6.698 1.00 92.06 125 LYS A N 1
ATOM 1003 C CA . LYS A 1 125 ? 3.188 9.356 -6.924 1.00 92.06 125 LYS A CA 1
ATOM 1004 C C . LYS A 1 125 ? 3.875 9.045 -5.600 1.00 92.06 125 LYS A C 1
ATOM 1006 O O . LYS A 1 125 ? 3.792 9.844 -4.671 1.00 92.06 125 LYS A O 1
ATOM 1011 N N . ILE A 1 126 ? 4.551 7.902 -5.530 1.00 92.94 126 ILE A N 1
ATOM 1012 C CA . ILE A 1 126 ? 5.160 7.414 -4.282 1.00 92.94 126 ILE A CA 1
ATOM 1013 C C . ILE A 1 126 ? 6.651 7.733 -4.173 1.00 92.94 126 ILE A C 1
ATOM 1015 O O . ILE A 1 126 ? 7.238 7.556 -3.113 1.00 92.94 126 ILE A O 1
ATOM 1019 N N . GLY A 1 127 ? 7.270 8.203 -5.256 1.00 91.75 127 GLY A N 1
ATOM 1020 C CA . GLY A 1 127 ? 8.671 8.602 -5.267 1.00 91.75 127 GLY A CA 1
ATOM 1021 C C . GLY A 1 127 ? 9.004 9.556 -6.402 1.00 91.75 127 GLY A C 1
ATOM 1022 O O . GLY A 1 127 ? 8.140 9.934 -7.202 1.00 91.75 127 GLY A O 1
ATOM 1023 N N . ASN A 1 128 ? 10.282 9.899 -6.512 1.00 87.50 128 ASN A N 1
ATOM 1024 C CA . ASN A 1 128 ? 10.791 10.808 -7.527 1.00 87.50 128 ASN A CA 1
ATOM 1025 C C . ASN A 1 128 ? 11.774 10.078 -8.453 1.00 87.50 128 ASN A C 1
ATOM 1027 O O . ASN A 1 128 ? 12.814 9.592 -8.034 1.00 87.50 128 ASN A O 1
ATOM 1031 N N . ARG A 1 129 ? 11.433 9.953 -9.743 1.00 82.31 129 ARG A N 1
ATOM 1032 C CA . ARG A 1 129 ? 12.331 9.303 -10.718 1.00 82.31 129 ARG A CA 1
ATOM 1033 C C . ARG A 1 129 ? 13.453 10.220 -11.199 1.00 82.31 129 ARG A C 1
ATOM 1035 O O . ARG A 1 129 ? 14.469 9.719 -11.666 1.00 82.31 129 ARG A O 1
ATOM 1042 N N . ASN A 1 130 ? 13.233 11.533 -11.187 1.00 85.00 130 ASN A N 1
ATOM 1043 C CA . ASN A 1 130 ? 14.230 12.485 -11.676 1.00 85.00 130 ASN A CA 1
ATOM 1044 C C . ASN A 1 130 ? 15.341 12.693 -10.642 1.00 85.00 130 ASN A C 1
ATOM 1046 O O . ASN A 1 130 ? 16.459 13.021 -11.021 1.00 85.00 130 ASN A O 1
ATOM 1050 N N . ASP A 1 131 ? 15.026 12.455 -9.371 1.00 84.94 131 ASP A N 1
ATOM 1051 C CA . ASP A 1 131 ? 15.971 12.440 -8.267 1.00 84.94 131 ASP A CA 1
ATOM 1052 C C . ASP A 1 131 ? 15.685 11.230 -7.370 1.00 84.94 131 ASP A C 1
ATOM 1054 O O . ASP A 1 131 ? 14.798 11.268 -6.524 1.00 84.94 131 ASP A O 1
ATOM 1058 N N . MET A 1 132 ? 16.413 10.132 -7.588 1.00 80.56 132 MET A N 1
ATOM 1059 C CA . MET A 1 132 ? 16.275 8.910 -6.781 1.00 80.56 132 MET A CA 1
ATOM 1060 C C . MET A 1 132 ? 16.839 9.062 -5.360 1.00 80.56 132 MET A C 1
ATOM 1062 O O . MET A 1 132 ? 16.611 8.192 -4.522 1.00 80.56 132 MET A O 1
ATOM 1066 N N . ASN A 1 133 ? 17.560 10.154 -5.085 1.00 85.75 133 ASN A N 1
ATOM 1067 C CA . ASN A 1 133 ? 18.079 10.459 -3.756 1.00 85.75 133 ASN A CA 1
ATOM 1068 C C . ASN A 1 133 ? 17.100 11.308 -2.935 1.00 85.75 133 ASN A C 1
ATOM 1070 O O . ASN A 1 133 ? 17.317 11.484 -1.739 1.00 85.75 133 ASN A O 1
ATOM 1074 N N . ASP A 1 134 ? 16.029 11.820 -3.547 1.00 88.25 134 ASP A N 1
ATOM 1075 C CA . ASP A 1 134 ? 14.963 12.529 -2.847 1.00 88.25 134 ASP A CA 1
ATOM 1076 C C . ASP A 1 134 ? 14.273 11.581 -1.858 1.00 88.25 134 ASP A C 1
ATOM 1078 O O . ASP A 1 134 ? 13.616 10.614 -2.257 1.00 88.25 134 ASP A O 1
ATOM 1082 N N . LYS A 1 135 ? 14.419 11.869 -0.561 1.00 88.94 135 LYS A N 1
ATOM 1083 C CA . LYS A 1 135 ? 13.774 11.117 0.523 1.00 88.94 135 LYS A CA 1
ATOM 1084 C C . LYS A 1 135 ? 12.472 11.752 1.016 1.00 88.94 135 LYS A C 1
ATOM 1086 O O . LYS A 1 135 ? 11.759 11.153 1.813 1.00 88.94 135 LYS A O 1
ATOM 1091 N N . ASN A 1 136 ? 12.083 12.919 0.495 1.00 91.31 136 ASN A N 1
ATOM 1092 C CA . ASN A 1 136 ? 10.868 13.638 0.898 1.00 91.31 136 ASN A CA 1
ATOM 1093 C C . ASN A 1 136 ? 9.603 13.096 0.195 1.00 91.31 136 ASN A C 1
ATOM 1095 O O . ASN A 1 136 ? 8.762 13.840 -0.317 1.00 91.31 136 ASN A O 1
ATOM 1099 N N . ASN A 1 137 ? 9.470 11.775 0.135 1.00 93.25 137 ASN A N 1
ATOM 1100 C CA . ASN A 1 137 ? 8.366 11.047 -0.484 1.00 93.25 137 ASN A CA 1
ATOM 1101 C C . ASN A 1 137 ? 8.164 9.703 0.226 1.00 93.25 137 ASN A C 1
ATOM 1103 O O . ASN A 1 137 ? 8.965 9.318 1.070 1.00 93.25 137 ASN A O 1
ATOM 1107 N N . PHE A 1 138 ? 7.094 8.982 -0.114 1.00 95.31 138 PHE A N 1
ATOM 1108 C CA . PHE A 1 138 ? 6.754 7.738 0.574 1.00 95.31 138 PHE A CA 1
ATOM 1109 C C . PHE A 1 138 ? 7.870 6.687 0.501 1.00 95.31 138 PHE A C 1
ATOM 1111 O O . PHE A 1 138 ? 8.223 6.115 1.527 1.00 95.31 138 PHE A O 1
ATOM 1118 N N . LYS A 1 139 ? 8.468 6.468 -0.679 1.00 94.81 139 LYS A N 1
ATOM 1119 C CA . LYS A 1 139 ? 9.590 5.525 -0.818 1.00 94.81 139 LYS A CA 1
ATOM 1120 C C . LYS A 1 139 ? 10.770 5.924 0.070 1.00 94.81 139 LYS A C 1
ATOM 1122 O O . LYS A 1 139 ? 11.350 5.052 0.700 1.00 94.81 139 LYS A O 1
ATOM 1127 N N . GLY A 1 140 ? 11.083 7.217 0.148 1.00 93.81 140 GLY A N 1
ATOM 1128 C CA . GLY A 1 140 ? 12.132 7.734 1.024 1.00 93.81 140 GLY A CA 1
ATOM 1129 C C . GLY A 1 140 ? 11.864 7.485 2.506 1.00 93.81 140 GLY A C 1
ATOM 1130 O O . GLY A 1 140 ? 12.732 6.969 3.198 1.00 93.81 140 GLY A O 1
ATOM 1131 N N . VAL A 1 141 ? 10.642 7.766 2.966 1.00 94.81 141 VAL A N 1
ATOM 1132 C CA . VAL A 1 141 ? 10.226 7.535 4.361 1.00 94.81 141 VAL A CA 1
ATOM 1133 C C . VAL A 1 141 ? 10.303 6.052 4.739 1.00 94.81 141 VAL A C 1
ATOM 1135 O O . VAL A 1 141 ? 10.773 5.719 5.825 1.00 94.81 141 VAL A O 1
ATOM 1138 N N . VAL A 1 142 ? 9.883 5.156 3.839 1.00 95.06 142 VAL A N 1
ATOM 1139 C CA . VAL A 1 142 ? 9.968 3.702 4.055 1.00 95.06 142 VAL A CA 1
ATOM 1140 C C . VAL A 1 142 ? 11.417 3.211 4.032 1.00 95.06 142 VAL A C 1
ATOM 1142 O O . VAL A 1 142 ? 11.777 2.328 4.802 1.00 95.06 142 VAL A O 1
ATOM 1145 N N . GLU A 1 143 ? 12.265 3.769 3.173 1.00 93.69 143 GLU A N 1
ATOM 1146 C CA . GLU A 1 143 ? 13.681 3.398 3.102 1.00 93.69 143 GLU A CA 1
ATOM 1147 C C . GLU A 1 143 ? 14.454 3.835 4.351 1.00 93.69 143 GLU A C 1
ATOM 1149 O O . GLU A 1 143 ? 15.213 3.043 4.903 1.00 93.69 143 GLU A O 1
ATOM 1154 N N . GLU A 1 144 ? 14.243 5.070 4.815 1.00 93.38 144 GLU A N 1
ATOM 1155 C CA . GLU A 1 144 ? 14.898 5.582 6.022 1.00 93.38 144 GLU A CA 1
ATOM 1156 C C . GLU A 1 144 ? 14.409 4.861 7.281 1.00 93.38 144 GLU A C 1
ATOM 1158 O O . GLU A 1 144 ? 15.215 4.577 8.166 1.00 93.38 144 GLU A O 1
ATOM 1163 N N . ASN A 1 145 ? 13.104 4.562 7.354 1.00 92.00 145 ASN A N 1
ATOM 1164 C CA . ASN A 1 145 ? 12.455 3.842 8.456 1.00 92.00 145 ASN A CA 1
ATOM 1165 C C . ASN A 1 145 ? 12.913 4.309 9.850 1.00 92.00 145 ASN A C 1
ATOM 1167 O O . ASN A 1 145 ? 13.126 3.510 10.759 1.00 92.00 145 ASN A O 1
ATOM 1171 N N . THR A 1 146 ? 13.075 5.622 10.028 1.00 85.88 146 THR A N 1
ATOM 1172 C CA . THR A 1 146 ? 13.658 6.225 11.238 1.00 85.88 146 THR A CA 1
ATOM 1173 C C . THR A 1 146 ? 12.900 5.850 12.521 1.00 85.88 146 THR A C 1
ATOM 1175 O O . THR A 1 146 ? 13.489 5.846 13.600 1.00 85.88 146 THR A O 1
ATOM 1178 N N . GLY A 1 147 ? 11.605 5.532 12.409 1.00 79.19 147 GLY A N 1
ATOM 1179 C CA . GLY A 1 147 ? 10.748 5.085 13.513 1.00 79.19 147 GLY A CA 1
ATOM 1180 C C . GLY A 1 147 ? 10.699 3.570 13.736 1.00 79.19 147 GLY A C 1
ATOM 1181 O O . GLY A 1 147 ? 10.188 3.141 14.765 1.00 79.19 147 GLY A O 1
ATOM 1182 N N . GLY A 1 148 ? 11.228 2.756 12.815 1.00 84.25 148 GLY A N 1
ATOM 1183 C CA . GLY A 1 148 ? 11.070 1.298 12.853 1.00 84.25 148 GLY A CA 1
ATOM 1184 C C . GLY A 1 148 ? 9.638 0.820 12.572 1.00 84.25 148 GLY A C 1
ATOM 1185 O O . GLY A 1 148 ? 9.297 -0.306 12.913 1.00 84.25 148 GLY A O 1
ATOM 1186 N N . ASP A 1 149 ? 8.804 1.664 11.958 1.00 84.56 149 ASP A N 1
ATOM 1187 C CA . ASP A 1 149 ? 7.379 1.407 11.703 1.00 84.56 149 ASP A CA 1
ATOM 1188 C C . ASP A 1 149 ? 7.126 0.445 10.525 1.00 84.56 149 ASP A C 1
ATOM 1190 O O . ASP A 1 149 ? 5.987 0.021 10.298 1.00 84.56 149 ASP A O 1
ATOM 1194 N N . PHE A 1 150 ? 8.165 0.135 9.743 1.00 91.56 150 PHE A N 1
ATOM 1195 C CA . PHE A 1 150 ? 8.090 -0.724 8.561 1.00 91.56 150 PHE A CA 1
ATOM 1196 C C . PHE A 1 150 ? 8.909 -2.003 8.741 1.00 91.56 150 PHE A C 1
ATOM 1198 O O . PHE A 1 150 ? 10.058 -1.959 9.184 1.00 91.56 150 PHE A O 1
ATOM 1205 N N . THR A 1 151 ? 8.335 -3.141 8.344 1.00 90.94 151 THR A N 1
ATOM 1206 C CA . THR A 1 151 ? 9.045 -4.425 8.294 1.00 90.94 151 THR A CA 1
ATOM 1207 C C . THR A 1 151 ? 10.077 -4.412 7.165 1.00 90.94 151 THR A C 1
ATOM 1209 O O . THR A 1 151 ? 9.886 -3.751 6.142 1.00 90.94 151 THR A O 1
ATOM 1212 N N . SER A 1 152 ? 11.161 -5.178 7.304 1.00 90.12 152 SER A N 1
ATOM 1213 C CA . SER A 1 152 ? 12.188 -5.273 6.256 1.00 90.12 152 SER A CA 1
ATOM 1214 C C . SER A 1 152 ? 11.615 -5.762 4.921 1.00 90.12 152 SER A C 1
ATOM 1216 O O . SER A 1 152 ? 11.936 -5.209 3.873 1.00 90.12 152 SER A O 1
ATOM 1218 N N . GLY A 1 153 ? 10.702 -6.738 4.955 1.00 89.56 153 GLY A N 1
ATOM 1219 C CA . GLY A 1 153 ? 10.033 -7.235 3.752 1.00 89.56 153 GLY A CA 1
ATOM 1220 C C . GLY A 1 153 ? 9.159 -6.173 3.077 1.00 89.56 153 GLY A C 1
ATOM 1221 O O . GLY A 1 153 ? 9.172 -6.053 1.849 1.00 89.56 153 GLY A O 1
ATOM 1222 N N . PHE A 1 154 ? 8.470 -5.331 3.856 1.00 92.56 154 PHE A N 1
ATOM 1223 C CA . PHE A 1 154 ? 7.729 -4.198 3.306 1.00 92.56 154 PHE A CA 1
ATOM 1224 C C . PHE A 1 154 ? 8.661 -3.146 2.690 1.00 92.56 154 PHE A C 1
ATOM 1226 O O . PHE A 1 154 ? 8.353 -2.612 1.621 1.00 92.56 154 PHE A O 1
ATOM 1233 N N . GLN A 1 155 ? 9.813 -2.869 3.315 1.00 93.69 155 GLN A N 1
ATOM 1234 C CA . GLN A 1 155 ? 10.821 -1.961 2.754 1.00 93.69 155 GL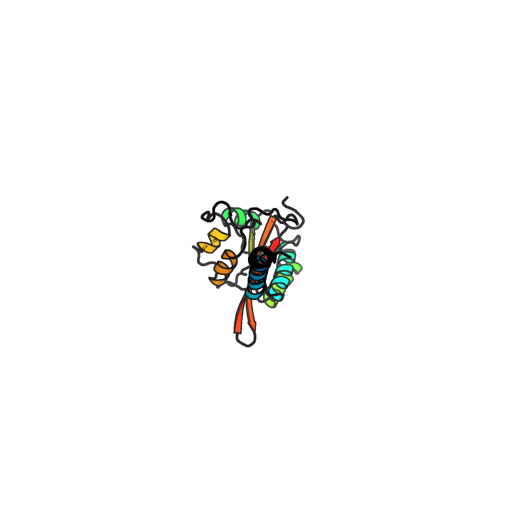N A CA 1
ATOM 1235 C C . GLN A 1 155 ? 11.321 -2.454 1.392 1.00 93.69 155 GLN A C 1
ATOM 1237 O O . GLN A 1 155 ? 11.322 -1.687 0.422 1.00 93.69 155 GLN A O 1
ATOM 1242 N N . ASP A 1 156 ? 11.659 -3.741 1.294 1.00 90.81 156 ASP A N 1
ATOM 1243 C CA . ASP A 1 156 ? 12.088 -4.368 0.044 1.00 90.81 156 ASP A CA 1
ATOM 1244 C C . ASP A 1 156 ? 10.990 -4.268 -1.019 1.00 90.81 156 ASP A C 1
ATOM 1246 O O . ASP A 1 156 ? 11.237 -3.765 -2.119 1.00 90.81 156 ASP A O 1
ATOM 1250 N N . TYR A 1 157 ? 9.754 -4.642 -0.683 1.00 90.44 157 TYR A N 1
ATOM 1251 C CA . TYR A 1 157 ? 8.613 -4.536 -1.592 1.00 90.44 157 TYR A CA 1
ATOM 1252 C C . TYR A 1 157 ? 8.410 -3.104 -2.111 1.00 90.44 157 TYR A C 1
ATOM 1254 O O . TYR A 1 157 ? 8.320 -2.879 -3.325 1.00 90.44 157 TYR A O 1
ATOM 1262 N N . VAL A 1 158 ? 8.391 -2.108 -1.218 1.00 92.44 158 VAL A N 1
ATOM 1263 C CA . VAL A 1 158 ? 8.239 -0.699 -1.605 1.00 92.44 158 VAL A CA 1
ATOM 1264 C C . VAL A 1 158 ? 9.400 -0.250 -2.483 1.00 92.44 158 VAL A C 1
ATOM 1266 O O . VAL A 1 158 ? 9.160 0.505 -3.429 1.00 92.44 158 VAL A O 1
ATOM 1269 N N . SER A 1 159 ? 10.627 -0.723 -2.245 1.00 90.00 159 SER A N 1
ATOM 1270 C CA . SER A 1 159 ? 11.800 -0.406 -3.069 1.00 90.00 159 SER A CA 1
ATOM 1271 C C . SER A 1 159 ? 11.629 -0.863 -4.528 1.00 90.00 159 SER A C 1
ATOM 1273 O O . SER A 1 159 ? 11.929 -0.081 -5.439 1.00 90.00 159 SER A O 1
ATOM 1275 N N . TYR A 1 160 ? 11.010 -2.028 -4.761 1.00 88.31 160 TYR A N 1
ATOM 1276 C CA . TYR A 1 160 ? 10.739 -2.576 -6.096 1.00 88.31 160 TYR A CA 1
ATOM 1277 C C . TYR A 1 160 ? 9.607 -1.869 -6.851 1.00 88.31 160 TYR A C 1
ATOM 1279 O O . TYR A 1 160 ? 9.569 -1.893 -8.086 1.00 88.31 160 TYR A O 1
ATOM 1287 N N . LEU A 1 161 ? 8.679 -1.209 -6.151 1.00 88.19 161 LEU A N 1
ATOM 1288 C CA . LEU A 1 161 ? 7.583 -0.502 -6.813 1.00 88.19 161 LEU A CA 1
ATOM 1289 C C . LEU A 1 161 ? 8.095 0.670 -7.670 1.00 88.19 161 LEU A C 1
ATOM 1291 O O . LEU A 1 161 ? 8.969 1.430 -7.244 1.00 88.19 161 LEU A O 1
ATOM 1295 N N . PRO A 1 162 ? 7.531 0.916 -8.864 1.00 88.75 162 PRO A N 1
ATOM 1296 C CA . PRO A 1 162 ? 7.881 2.105 -9.627 1.00 88.75 162 PRO A CA 1
ATOM 1297 C C . PRO A 1 162 ? 7.434 3.372 -8.880 1.00 88.75 162 PRO A C 1
ATOM 1299 O O . PRO A 1 162 ? 6.488 3.367 -8.102 1.00 88.75 162 PRO A O 1
ATOM 1302 N N . THR A 1 163 ? 8.089 4.501 -9.143 1.00 88.88 163 THR A N 1
ATOM 1303 C CA . THR A 1 163 ? 7.767 5.780 -8.478 1.00 88.88 163 THR A CA 1
ATOM 1304 C C . THR A 1 163 ? 6.427 6.384 -8.912 1.00 88.88 163 THR A C 1
ATOM 1306 O O . THR A 1 163 ? 5.926 7.307 -8.272 1.00 88.88 163 THR A O 1
ATOM 1309 N N . TYR A 1 164 ? 5.885 5.914 -10.043 1.00 87.56 164 TYR A N 1
ATOM 1310 C CA . TYR A 1 164 ? 4.711 6.456 -10.742 1.00 87.56 164 TYR A CA 1
ATOM 1311 C C . TYR A 1 164 ? 4.822 7.943 -11.129 1.00 87.56 164 TYR A C 1
ATOM 1313 O O . TYR A 1 164 ? 3.845 8.570 -11.526 1.00 87.56 164 TYR A O 1
ATOM 1321 N N . SER A 1 165 ? 6.025 8.526 -11.086 1.00 83.62 165 SER A N 1
ATOM 1322 C CA . SER A 1 165 ? 6.212 9.974 -11.236 1.00 83.62 165 SER A CA 1
ATOM 1323 C C . SER A 1 165 ? 5.981 10.506 -12.658 1.00 83.62 165 SER A C 1
ATOM 1325 O O . SER A 1 165 ? 5.709 11.695 -12.817 1.00 83.62 165 SER A O 1
ATOM 1327 N N . LYS A 1 166 ? 6.089 9.650 -13.687 1.00 78.31 166 LYS A N 1
ATOM 1328 C CA . LYS A 1 166 ? 5.934 10.013 -15.113 1.00 78.31 166 LYS A CA 1
ATOM 1329 C C . LYS A 1 166 ? 4.621 9.554 -15.751 1.00 78.31 166 LYS A C 1
ATOM 1331 O O . LYS A 1 166 ? 4.372 9.889 -16.903 1.00 78.31 166 LYS A O 1
ATOM 1336 N N . VAL A 1 167 ? 3.816 8.771 -15.041 1.00 75.25 167 VAL A N 1
ATOM 1337 C CA . VAL A 1 167 ? 2.591 8.181 -15.588 1.00 75.25 167 VAL A CA 1
ATOM 1338 C C . VAL A 1 167 ? 1.423 8.828 -14.876 1.00 75.25 167 VAL A C 1
ATOM 1340 O O . VAL A 1 167 ? 1.240 8.585 -13.688 1.00 75.25 167 VAL A O 1
ATOM 1343 N N . SER A 1 168 ? 0.650 9.660 -15.570 1.00 77.00 168 SER A N 1
ATOM 1344 C CA . SER A 1 168 ? -0.625 10.133 -15.028 1.00 77.00 168 SER A CA 1
ATOM 1345 C C . SER A 1 168 ? -1.552 8.946 -14.803 1.00 77.00 168 SER A C 1
ATOM 1347 O O . SER A 1 168 ? -1.524 7.977 -15.563 1.00 77.00 168 SER A O 1
ATOM 1349 N N . SER A 1 169 ? -2.368 9.013 -13.757 1.00 80.62 169 SER A N 1
ATOM 1350 C CA . SER A 1 169 ? -3.327 7.950 -13.505 1.00 80.62 169 SER A CA 1
ATOM 1351 C C . SER A 1 169 ? -4.340 7.860 -14.653 1.00 80.62 169 SER A C 1
ATOM 1353 O O . SER A 1 169 ? -5.014 8.837 -14.977 1.00 80.62 169 SER A O 1
ATOM 1355 N N . LEU A 1 170 ? -4.486 6.670 -15.242 1.00 79.62 170 LEU A N 1
ATOM 1356 C CA . LEU A 1 170 ? -5.459 6.420 -16.312 1.00 79.62 170 LEU A CA 1
ATOM 1357 C C . LEU A 1 170 ? -6.910 6.453 -15.808 1.00 79.62 170 LEU A C 1
ATOM 1359 O O . LEU A 1 170 ? -7.830 6.724 -16.576 1.00 79.62 170 LEU A O 1
ATOM 1363 N N . ASN A 1 171 ? -7.123 6.173 -14.520 1.00 81.38 171 ASN A N 1
ATOM 1364 C CA . ASN A 1 171 ? -8.442 6.189 -13.883 1.00 81.38 171 ASN A CA 1
ATOM 1365 C C . ASN A 1 171 ? -8.686 7.455 -13.038 1.00 81.38 171 ASN A C 1
ATOM 1367 O O . ASN A 1 171 ? -9.759 7.581 -12.445 1.00 81.38 171 ASN A O 1
ATOM 1371 N N . GLY A 1 172 ? -7.734 8.396 -13.017 1.00 83.31 172 GLY A N 1
ATOM 1372 C CA . GLY A 1 172 ? -7.798 9.617 -12.213 1.00 83.31 172 GLY A CA 1
ATOM 1373 C C . GLY A 1 172 ? -7.572 9.384 -10.715 1.00 83.31 172 GLY A C 1
ATOM 1374 O O . GLY A 1 172 ? -8.100 10.129 -9.895 1.00 83.31 172 GLY A O 1
ATOM 1375 N N . ALA A 1 173 ? -6.847 8.337 -10.327 1.00 89.06 173 ALA A N 1
ATOM 1376 C CA . ALA A 1 173 ? -6.472 8.089 -8.942 1.00 89.06 173 ALA A CA 1
ATOM 1377 C C . ALA A 1 173 ? -5.582 9.198 -8.372 1.00 89.06 173 ALA A C 1
ATOM 1379 O O . ALA A 1 173 ? -4.548 9.559 -8.933 1.00 89.06 173 ALA A O 1
ATOM 1380 N N . CYS A 1 174 ? -5.985 9.674 -7.199 1.00 89.69 174 CYS A N 1
ATOM 1381 C CA . CYS A 1 174 ? -5.272 10.656 -6.389 1.00 89.69 174 CYS A CA 1
ATOM 1382 C C . CYS A 1 174 ? -4.235 9.992 -5.476 1.00 89.69 174 CYS A C 1
ATOM 1384 O O . CYS A 1 174 ? -3.184 10.561 -5.175 1.00 89.69 174 CYS A O 1
ATOM 1386 N N . TYR A 1 175 ? -4.539 8.766 -5.052 1.00 93.06 175 TYR A N 1
ATOM 1387 C CA . TYR A 1 175 ? -3.845 8.052 -3.996 1.00 93.06 175 TYR A CA 1
ATOM 1388 C C . TYR A 1 175 ? -3.503 6.623 -4.429 1.00 93.06 175 TYR A C 1
ATOM 1390 O O . TYR A 1 175 ? -3.946 6.128 -5.473 1.00 93.06 175 TYR A O 1
ATOM 1398 N N . ARG A 1 176 ? -2.723 5.937 -3.601 1.00 93.06 176 ARG A N 1
ATOM 1399 C CA . ARG A 1 176 ? -2.510 4.489 -3.644 1.00 93.06 176 ARG A CA 1
ATOM 1400 C C . ARG A 1 176 ? -2.716 3.920 -2.253 1.00 93.06 176 ARG A C 1
ATOM 1402 O O . ARG A 1 176 ? -2.408 4.583 -1.271 1.00 93.06 176 ARG A O 1
ATOM 1409 N N . VAL A 1 177 ? -3.233 2.702 -2.193 1.00 94.69 177 VAL A N 1
ATOM 1410 C CA . VAL A 1 177 ? -3.180 1.875 -0.990 1.00 94.69 177 VAL A CA 1
ATOM 1411 C C . VAL A 1 177 ? -2.080 0.846 -1.174 1.00 94.69 177 VAL A C 1
ATOM 1413 O O . VAL A 1 177 ? -1.913 0.307 -2.273 1.00 94.69 177 VAL A O 1
ATOM 1416 N N . LEU A 1 178 ? -1.324 0.603 -0.116 1.00 95.50 178 LEU A N 1
ATOM 1417 C CA . LEU A 1 178 ? -0.394 -0.502 0.024 1.00 95.50 178 LEU A CA 1
ATOM 1418 C C . LEU A 1 178 ? -0.801 -1.285 1.266 1.00 95.50 178 LEU A C 1
ATOM 1420 O O . LEU A 1 178 ? -1.091 -0.684 2.297 1.00 95.50 178 LEU A O 1
ATOM 1424 N N . VAL A 1 179 ? -0.849 -2.602 1.152 1.00 94.56 179 VAL A N 1
ATOM 1425 C CA . VAL A 1 179 ? -1.263 -3.497 2.229 1.00 94.56 179 VAL A CA 1
ATOM 1426 C C . VAL A 1 179 ? -0.213 -4.576 2.394 1.00 94.56 179 VAL A C 1
ATOM 1428 O O . VAL A 1 179 ? 0.280 -5.119 1.400 1.00 94.56 179 VAL A O 1
ATOM 1431 N N . GLU A 1 180 ? 0.110 -4.856 3.646 1.00 93.75 180 GLU A N 1
ATOM 1432 C CA . GLU A 1 180 ? 0.899 -6.001 4.069 1.00 93.75 180 GLU A CA 1
ATOM 1433 C C . GLU A 1 180 ? -0.031 -7.059 4.674 1.00 93.75 180 GLU A C 1
ATOM 1435 O O . GLU A 1 180 ? -0.927 -6.742 5.461 1.00 93.75 180 GLU A O 1
ATOM 1440 N N . PHE A 1 181 ? 0.182 -8.313 4.293 1.00 92.25 181 PHE A N 1
ATOM 1441 C CA . PHE A 1 181 ? -0.568 -9.464 4.779 1.00 92.25 181 PHE A CA 1
ATOM 1442 C C . PHE A 1 181 ? 0.389 -10.470 5.405 1.00 92.25 181 PHE A C 1
ATOM 1444 O O . PHE A 1 181 ? 1.520 -10.633 4.936 1.00 92.25 181 PHE A O 1
ATOM 1451 N N . HIS A 1 182 ? -0.085 -11.147 6.444 1.00 91.56 182 HIS A N 1
ATOM 1452 C CA . HIS A 1 182 ? 0.657 -12.181 7.145 1.00 91.56 182 HIS A CA 1
ATOM 1453 C C . HIS A 1 182 ? -0.179 -13.455 7.182 1.00 91.56 182 HIS A C 1
ATOM 1455 O O . HIS A 1 182 ? -1.077 -13.586 8.010 1.00 91.56 182 HIS A O 1
ATOM 1461 N N . HIS A 1 183 ? 0.114 -14.367 6.263 1.00 87.81 183 HIS A N 1
ATOM 1462 C CA . HIS A 1 183 ? -0.642 -15.597 6.090 1.00 87.81 183 HIS A CA 1
ATOM 1463 C C . HIS A 1 183 ? -0.029 -16.738 6.880 1.00 87.81 183 HIS A C 1
ATOM 1465 O O . HIS A 1 183 ? 1.193 -16.901 6.876 1.00 87.81 183 HIS A O 1
ATOM 1471 N N . THR A 1 184 ? -0.882 -17.597 7.435 1.00 85.00 184 THR A N 1
ATOM 1472 C CA . THR A 1 184 ? -0.455 -18.840 8.083 1.00 85.00 184 THR A CA 1
ATOM 1473 C C . THR A 1 184 ? -1.093 -20.031 7.374 1.00 85.00 184 THR A C 1
ATOM 1475 O O . THR A 1 184 ? -2.302 -20.254 7.444 1.00 85.00 184 THR A O 1
ATOM 1478 N N . LYS A 1 185 ? -0.283 -20.855 6.695 1.00 81.38 185 LYS A N 1
ATOM 1479 C CA . LYS A 1 185 ? -0.769 -22.059 5.998 1.00 81.38 185 LYS A CA 1
ATOM 1480 C C . LYS A 1 185 ? 0.086 -23.274 6.315 1.00 81.38 185 LYS A C 1
ATOM 1482 O O . LYS A 1 185 ? 1.271 -23.305 5.999 1.00 81.38 185 LYS A O 1
ATOM 1487 N N . ASN A 1 186 ? -0.545 -24.321 6.853 1.00 82.75 186 ASN A N 1
ATOM 1488 C CA . ASN A 1 186 ? 0.119 -25.577 7.229 1.00 82.75 186 ASN A CA 1
ATOM 1489 C C . ASN A 1 186 ? 1.373 -25.334 8.096 1.00 82.75 186 ASN A C 1
ATOM 1491 O O . ASN A 1 186 ? 2.447 -25.833 7.767 1.00 82.75 186 ASN A O 1
ATOM 1495 N N . ASP A 1 187 ? 1.229 -24.518 9.144 1.00 80.12 187 ASP A N 1
ATOM 1496 C CA . ASP A 1 187 ? 2.299 -24.119 10.074 1.00 80.12 187 ASP A CA 1
ATOM 1497 C C . ASP A 1 187 ? 3.472 -23.347 9.437 1.00 80.12 187 ASP A C 1
ATOM 1499 O O . ASP A 1 187 ? 4.528 -23.206 10.052 1.00 80.12 187 ASP A O 1
ATOM 1503 N N . ASN A 1 188 ? 3.293 -22.827 8.217 1.00 81.88 188 ASN A N 1
ATOM 1504 C CA . ASN A 1 188 ? 4.231 -21.903 7.592 1.00 81.88 188 ASN A CA 1
ATOM 1505 C C . ASN A 1 188 ? 3.627 -20.505 7.518 1.00 81.88 188 ASN A C 1
ATOM 1507 O O . ASN A 1 188 ? 2.589 -20.300 6.881 1.00 81.88 188 ASN A O 1
ATOM 1511 N N . ASP A 1 189 ? 4.340 -19.564 8.121 1.00 87.19 189 ASP A N 1
ATOM 1512 C CA . ASP A 1 189 ? 4.051 -18.143 8.042 1.00 87.19 189 ASP A CA 1
ATOM 1513 C C . ASP A 1 189 ? 4.751 -17.536 6.827 1.00 87.19 189 ASP A C 1
ATOM 1515 O O . ASP A 1 189 ? 5.948 -17.753 6.602 1.00 87.19 189 ASP A O 1
ATOM 1519 N N . TYR A 1 190 ? 4.009 -16.775 6.028 1.00 85.94 190 TYR A N 1
ATOM 1520 C CA . TYR A 1 190 ? 4.564 -16.056 4.889 1.00 85.94 190 TYR A CA 1
ATOM 1521 C C . TYR A 1 190 ? 3.895 -14.700 4.698 1.00 85.94 190 TYR A C 1
ATOM 1523 O O . TYR A 1 190 ? 2.719 -14.493 4.994 1.00 85.94 190 TYR A O 1
ATOM 1531 N N . TRP A 1 191 ? 4.679 -13.762 4.177 1.00 89.06 191 TRP A N 1
ATOM 1532 C CA . TRP A 1 191 ? 4.263 -12.384 3.977 1.00 89.06 191 TRP A CA 1
ATOM 1533 C C . TRP A 1 191 ? 3.958 -12.142 2.511 1.00 89.06 191 TRP A C 1
ATOM 1535 O O . TRP A 1 191 ? 4.720 -12.553 1.633 1.00 89.06 191 TRP A O 1
ATOM 1545 N N . THR A 1 192 ? 2.856 -11.451 2.247 1.00 90.38 192 THR A N 1
ATOM 1546 C CA . THR A 1 192 ? 2.532 -10.972 0.904 1.00 90.38 192 THR A CA 1
ATOM 1547 C C . THR A 1 192 ? 2.191 -9.494 0.950 1.00 90.38 192 THR A C 1
ATOM 1549 O O . THR A 1 192 ? 1.872 -8.922 1.996 1.00 90.38 192 THR A O 1
ATOM 1552 N N . TYR A 1 193 ? 2.281 -8.851 -0.209 1.00 91.19 193 TYR A N 1
ATOM 1553 C CA . TYR A 1 193 ? 2.150 -7.411 -0.311 1.00 91.19 193 TYR A CA 1
ATOM 1554 C C . TYR A 1 193 ? 1.337 -7.058 -1.533 1.00 91.19 193 TYR A C 1
ATOM 1556 O O . TYR A 1 193 ? 1.428 -7.696 -2.576 1.00 91.19 193 TYR A O 1
ATOM 1564 N N . SER A 1 194 ? 0.550 -5.996 -1.446 1.00 91.88 194 SER A N 1
ATOM 1565 C CA . SER A 1 194 ? -0.184 -5.554 -2.618 1.00 91.88 194 SER A CA 1
ATOM 1566 C C . SER A 1 194 ? -0.460 -4.063 -2.587 1.00 91.88 194 SER A C 1
ATOM 1568 O O . SER A 1 194 ? -0.695 -3.456 -1.550 1.00 91.88 194 SER A O 1
ATOM 1570 N N . THR A 1 195 ? -0.417 -3.452 -3.771 1.00 92.56 195 THR A N 1
ATOM 1571 C CA . THR A 1 195 ? -0.827 -2.067 -3.993 1.00 92.56 195 THR A CA 1
ATOM 1572 C C . THR A 1 195 ? -1.932 -1.935 -5.034 1.00 92.56 195 THR A C 1
ATOM 1574 O O . THR A 1 195 ? -1.921 -2.634 -6.051 1.00 92.56 195 THR A O 1
ATOM 1577 N N . LEU A 1 196 ? -2.858 -0.999 -4.806 1.00 92.00 196 LEU A N 1
ATOM 1578 C CA . LEU A 1 196 ? -3.873 -0.578 -5.770 1.00 92.00 196 LEU A CA 1
ATOM 1579 C C . LEU A 1 196 ? -4.057 0.941 -5.768 1.00 92.00 196 LEU A C 1
ATOM 1581 O O . LEU A 1 196 ? -3.824 1.635 -4.783 1.00 92.00 196 LEU A O 1
ATOM 1585 N N . GLU A 1 197 ? -4.512 1.459 -6.900 1.00 92.19 197 GLU A N 1
ATOM 1586 C CA . GLU A 1 197 ? -4.833 2.873 -7.077 1.00 92.19 197 GLU A CA 1
ATOM 1587 C C . GLU A 1 197 ? -6.157 3.248 -6.403 1.00 92.19 197 GLU A C 1
ATOM 1589 O O . GLU A 1 197 ? -7.145 2.515 -6.512 1.00 92.19 197 GLU A O 1
ATOM 1594 N N . LEU A 1 198 ? -6.188 4.421 -5.770 1.00 90.06 198 LEU A N 1
ATOM 1595 C CA . LEU A 1 198 ? -7.316 4.977 -5.028 1.00 90.06 198 LEU A CA 1
ATOM 1596 C C . LEU A 1 198 ? -7.749 6.328 -5.627 1.00 90.06 198 LEU A C 1
ATOM 1598 O O . LEU A 1 198 ? -6.986 7.291 -5.670 1.00 90.06 198 LEU A O 1
ATOM 1602 N N . ILE A 1 199 ? -9.007 6.410 -6.055 1.00 88.88 199 ILE A N 1
ATOM 1603 C CA . ILE A 1 199 ? -9.744 7.677 -6.203 1.00 88.88 199 ILE A CA 1
ATOM 1604 C C . ILE A 1 199 ? -10.292 8.117 -4.841 1.00 88.88 199 ILE A C 1
ATOM 1606 O O . ILE A 1 199 ? -10.566 7.267 -3.989 1.00 88.88 199 ILE A O 1
ATOM 1610 N N . LYS A 1 200 ? -10.433 9.428 -4.644 1.00 80.62 200 LYS A N 1
ATOM 1611 C CA . LYS A 1 200 ? -10.906 10.038 -3.400 1.00 80.62 200 LYS A CA 1
ATOM 1612 C C . LYS A 1 200 ? -12.435 9.952 -3.345 1.00 80.62 200 LYS A C 1
ATOM 1614 O O . LYS A 1 200 ? -13.118 10.819 -3.882 1.00 80.62 200 LYS A O 1
ATOM 1619 N N . GLY A 1 201 ? -12.984 8.876 -2.783 1.00 72.94 201 GLY A N 1
ATOM 1620 C CA . GLY A 1 201 ? -14.418 8.581 -2.902 1.00 72.94 201 GLY A CA 1
ATOM 1621 C C . GLY A 1 201 ? -14.825 8.468 -4.377 1.00 72.94 201 GLY A C 1
ATOM 1622 O O . GLY A 1 201 ? -14.479 7.491 -5.037 1.00 72.94 201 GLY A O 1
ATOM 1623 N N . ASN A 1 202 ? -15.481 9.505 -4.913 1.00 68.25 202 ASN A N 1
ATOM 1624 C CA . ASN A 1 202 ? -15.845 9.626 -6.335 1.00 68.25 202 ASN A CA 1
ATOM 1625 C C . ASN A 1 202 ? -15.056 10.705 -7.107 1.00 68.25 202 ASN A C 1
ATOM 1627 O O . ASN A 1 202 ? -15.293 10.906 -8.301 1.00 68.25 202 ASN A O 1
ATOM 1631 N N . GLU A 1 203 ? -14.126 11.400 -6.455 1.00 77.94 203 GLU A N 1
ATOM 1632 C CA . GLU A 1 203 ? -13.343 12.483 -7.048 1.00 77.94 203 GLU A CA 1
ATOM 1633 C C . GLU A 1 203 ? -12.078 11.952 -7.730 1.00 77.94 203 GLU A C 1
ATOM 1635 O O . GLU A 1 203 ? -11.329 11.136 -7.180 1.00 77.94 203 GLU A O 1
ATOM 1640 N N . ARG A 1 204 ? -11.842 12.438 -8.953 1.00 80.44 204 ARG A N 1
ATOM 1641 C CA . ARG A 1 204 ? -10.678 12.095 -9.773 1.00 80.44 204 ARG A CA 1
ATOM 1642 C C . ARG A 1 204 ? -9.664 13.235 -9.768 1.00 80.44 204 ARG A C 1
ATOM 1644 O O . ARG A 1 204 ? -10.039 14.384 -9.982 1.00 80.44 204 ARG A O 1
ATOM 1651 N N . CYS A 1 205 ? -8.391 12.896 -9.611 1.00 76.62 205 CYS A N 1
ATOM 1652 C CA . CYS A 1 205 ? -7.264 13.807 -9.751 1.00 76.62 205 CYS A CA 1
ATOM 1653 C C . CYS A 1 205 ? -6.674 13.660 -11.154 1.00 76.62 205 CYS A C 1
ATOM 1655 O O . CYS A 1 205 ? -5.892 12.742 -11.410 1.00 76.62 205 CYS A O 1
ATOM 1657 N N . TRP A 1 206 ? -7.119 14.526 -12.065 1.00 67.81 206 TRP A N 1
ATOM 1658 C CA . TRP A 1 206 ? -6.544 14.681 -13.402 1.00 67.81 206 TRP A CA 1
ATOM 1659 C C . TRP A 1 206 ? -5.319 15.595 -13.371 1.00 67.81 206 TRP A C 1
ATOM 1661 O O . TRP A 1 206 ? -5.347 16.579 -12.598 1.00 67.81 206 TRP A O 1
#

pLDDT: mean 85.05, std 10.09, range [42.0, 95.75]

Foldseek 3Di:
DDDPDCPVVVVVVVVVVVVVVVVVVVVCCVPVVVVVVVVCLCVPFVDVLQAVLVVVVLVLCLPPQAACPPDQVVCCQPVQKDQDDLVSGHPVPVVSSVCRVVSCVVSQFDADPVRGGRKIKGFPQQDDPVDNPDLSGNLNCLCPCVVVPDDPVRNVSSVPDDRCPPPQDPQQFGIKMKTKGWDADPNDIDIHIDMDGHDNNPHGHD

Radius of gyration: 24.61 Å; chains: 1; bounding box: 56×42×88 Å